Protein AF-A0A348P2L7-F1 (afdb_monomer_lite)

Radius of gyration: 27.21 Å; chains: 1; bounding box: 57×59×87 Å

Structure (mmCIF, N/CA/C/O backbone):
data_AF-A0A348P2L7-F1
#
_entry.id   AF-A0A348P2L7-F1
#
loop_
_atom_site.group_PDB
_atom_site.id
_atom_site.type_symbol
_atom_site.label_atom_id
_atom_site.label_alt_id
_atom_site.label_comp_id
_atom_site.label_asym_id
_atom_site.label_entity_id
_atom_site.label_seq_id
_atom_site.pdbx_PDB_ins_code
_atom_site.Cartn_x
_atom_site.Cartn_y
_atom_site.Cartn_z
_atom_site.occupancy
_atom_site.B_iso_or_equiv
_atom_site.auth_seq_id
_atom_site.auth_comp_id
_atom_site.auth_asym_id
_atom_site.auth_atom_id
_atom_site.pdbx_PDB_model_num
ATOM 1 N N . MET A 1 1 ? 14.342 -9.309 -12.650 1.00 57.25 1 MET A N 1
ATOM 2 C CA . MET A 1 1 ? 13.083 -8.621 -13.012 1.00 57.25 1 MET A CA 1
ATOM 3 C C . MET A 1 1 ? 12.159 -9.563 -13.785 1.00 57.25 1 MET A C 1
ATOM 5 O O . MET A 1 1 ? 12.681 -10.332 -14.597 1.00 57.25 1 MET A O 1
ATOM 9 N N . PRO A 1 2 ? 10.836 -9.527 -13.534 1.00 58.44 2 PRO A N 1
ATOM 10 C CA . PRO A 1 2 ? 9.843 -10.323 -14.260 1.00 58.44 2 PRO A CA 1
ATOM 11 C C . PRO A 1 2 ? 9.755 -9.918 -15.745 1.00 58.44 2 PRO A C 1
ATOM 13 O O . PRO A 1 2 ? 9.598 -8.738 -16.055 1.00 58.44 2 PRO A O 1
ATOM 16 N N . ARG A 1 3 ? 9.852 -10.885 -16.674 1.00 60.34 3 ARG A N 1
ATOM 17 C CA . ARG A 1 3 ? 9.725 -10.648 -18.133 1.00 60.34 3 ARG A CA 1
ATOM 18 C C . ARG A 1 3 ? 8.278 -10.771 -18.605 1.00 60.34 3 ARG A C 1
ATOM 20 O O . ARG A 1 3 ? 7.794 -9.908 -19.340 1.00 60.34 3 ARG A O 1
ATOM 27 N N . ASN A 1 4 ? 7.579 -11.803 -18.139 1.00 73.06 4 ASN A N 1
ATOM 28 C CA . ASN A 1 4 ? 6.241 -12.146 -18.622 1.00 73.06 4 ASN A CA 1
ATOM 29 C C . ASN A 1 4 ? 5.147 -11.485 -17.780 1.00 73.06 4 ASN A C 1
ATOM 31 O O . ASN A 1 4 ? 5.351 -11.213 -16.597 1.00 73.06 4 ASN A O 1
ATOM 35 N N . GLN A 1 5 ? 3.972 -11.270 -18.377 1.00 69.56 5 GLN A N 1
ATOM 36 C CA . GLN A 1 5 ? 2.788 -10.766 -17.663 1.00 69.56 5 GLN A CA 1
ATOM 37 C C . GLN A 1 5 ? 2.480 -11.621 -16.424 1.00 69.56 5 GLN A C 1
ATOM 39 O O . GLN A 1 5 ? 2.280 -11.084 -15.340 1.00 69.56 5 GLN A O 1
ATOM 44 N N . PHE A 1 6 ? 2.602 -12.948 -16.545 1.00 73.62 6 PHE A N 1
ATOM 45 C CA . PHE A 1 6 ? 2.465 -13.874 -15.419 1.00 73.62 6 PHE A CA 1
ATOM 46 C C . PHE A 1 6 ? 3.484 -13.615 -14.296 1.00 73.62 6 PHE A C 1
ATOM 48 O O . PHE A 1 6 ? 3.110 -13.483 -13.136 1.00 73.62 6 PHE A O 1
ATOM 55 N N . GLN A 1 7 ? 4.772 -13.468 -14.626 1.00 73.81 7 GLN A N 1
ATOM 56 C CA . GLN A 1 7 ? 5.809 -13.186 -13.627 1.00 73.81 7 GLN A CA 1
ATOM 57 C C . GLN A 1 7 ? 5.590 -11.826 -12.940 1.00 73.81 7 GLN A C 1
ATOM 59 O O . GLN A 1 7 ? 5.866 -11.697 -11.749 1.00 73.81 7 GLN A O 1
ATOM 64 N N . ARG A 1 8 ? 5.077 -10.818 -13.664 1.00 71.44 8 ARG A N 1
ATOM 65 C CA . ARG A 1 8 ? 4.719 -9.508 -13.088 1.00 71.44 8 ARG A CA 1
ATOM 66 C C . ARG A 1 8 ? 3.539 -9.630 -12.133 1.00 71.44 8 ARG A C 1
ATOM 68 O O . ARG A 1 8 ? 3.613 -9.090 -11.036 1.00 71.44 8 ARG A O 1
ATOM 75 N N . MET A 1 9 ? 2.504 -10.380 -12.514 1.00 75.50 9 MET A N 1
ATOM 76 C CA . MET A 1 9 ? 1.363 -10.655 -11.640 1.00 75.50 9 MET A CA 1
ATOM 77 C C . MET A 1 9 ? 1.781 -11.393 -10.371 1.00 75.50 9 MET A C 1
ATOM 79 O O . MET A 1 9 ? 1.368 -10.991 -9.292 1.00 75.50 9 MET A O 1
ATOM 83 N N . VAL A 1 10 ? 2.632 -12.420 -10.470 1.00 81.12 10 VAL A N 1
ATOM 84 C CA . VAL A 1 10 ? 3.137 -13.155 -9.297 1.00 81.12 10 VAL A CA 1
ATOM 85 C C . VAL A 1 10 ? 3.961 -12.243 -8.386 1.00 81.12 10 VAL A C 1
ATOM 87 O O . VAL A 1 10 ? 3.797 -12.277 -7.171 1.00 81.12 10 VAL A O 1
ATOM 90 N N . PHE A 1 11 ? 4.822 -11.397 -8.955 1.00 79.69 11 PHE A N 1
ATOM 91 C CA . PHE A 1 11 ? 5.618 -10.442 -8.181 1.00 79.69 11 PHE A CA 1
ATOM 92 C C . PHE A 1 11 ? 4.735 -9.411 -7.458 1.00 79.69 11 PHE A C 1
ATOM 94 O O . PHE A 1 11 ? 4.927 -9.159 -6.267 1.00 79.69 11 PHE A O 1
ATOM 101 N N . ALA A 1 12 ? 3.743 -8.851 -8.156 1.00 78.31 12 ALA A N 1
ATOM 102 C CA . ALA A 1 12 ? 2.772 -7.930 -7.572 1.00 78.31 12 ALA A CA 1
ATOM 103 C C . ALA A 1 12 ? 1.937 -8.617 -6.481 1.00 78.31 12 ALA A C 1
ATOM 105 O O . ALA A 1 12 ? 1.812 -8.089 -5.383 1.00 78.31 12 ALA A O 1
ATOM 106 N N . PHE A 1 13 ? 1.451 -9.832 -6.738 1.00 84.12 13 PHE A N 1
ATOM 107 C CA . PHE A 1 13 ? 0.696 -10.628 -5.775 1.00 84.12 13 PHE A CA 1
ATOM 108 C C . PHE A 1 13 ? 1.493 -10.888 -4.491 1.00 84.12 13 PHE A C 1
ATOM 110 O O . PHE A 1 13 ? 1.005 -10.588 -3.407 1.00 84.12 13 PHE A O 1
ATOM 117 N N . LEU A 1 14 ? 2.737 -11.372 -4.599 1.00 85.75 14 LEU A N 1
ATOM 118 C CA . LEU A 1 14 ? 3.609 -11.591 -3.437 1.00 85.75 14 LEU A CA 1
ATOM 119 C C . LEU A 1 14 ? 3.833 -10.304 -2.640 1.00 85.75 14 LEU A C 1
ATOM 121 O O . LEU A 1 14 ? 3.789 -10.327 -1.413 1.00 85.75 14 LEU A O 1
ATOM 125 N N . THR A 1 15 ? 4.047 -9.187 -3.338 1.00 84.69 15 THR A N 1
ATOM 126 C CA . THR A 1 15 ? 4.226 -7.880 -2.699 1.00 84.69 15 THR A CA 1
ATOM 127 C C . THR A 1 15 ? 2.978 -7.487 -1.916 1.00 84.69 15 THR A C 1
ATOM 129 O O . THR A 1 15 ? 3.095 -7.185 -0.735 1.00 84.69 15 THR A O 1
ATOM 132 N N . VAL A 1 16 ? 1.793 -7.556 -2.532 1.00 85.31 16 VAL A N 1
ATOM 133 C CA . VAL A 1 16 ? 0.524 -7.166 -1.895 1.00 85.31 16 VAL A CA 1
ATOM 134 C C . VAL A 1 16 ? 0.182 -8.076 -0.716 1.00 85.31 16 VAL A C 1
ATOM 136 O O . VAL A 1 16 ? -0.246 -7.592 0.327 1.00 85.31 16 VAL A O 1
ATOM 139 N N . VAL A 1 17 ? 0.409 -9.389 -0.829 1.00 88.19 17 VAL A N 1
ATOM 140 C CA . VAL A 1 17 ? 0.195 -10.314 0.295 1.00 88.19 17 VAL A CA 1
ATOM 141 C C . VAL A 1 17 ? 1.065 -9.914 1.486 1.00 88.19 17 VAL A C 1
ATOM 143 O O . VAL A 1 17 ? 0.553 -9.788 2.596 1.00 88.19 17 VAL A O 1
ATOM 146 N N . ILE A 1 18 ? 2.361 -9.678 1.273 1.00 89.31 18 ILE A N 1
ATOM 147 C CA . ILE A 1 18 ? 3.286 -9.325 2.356 1.00 89.31 18 ILE A CA 1
ATOM 148 C C . ILE A 1 18 ? 2.941 -7.955 2.951 1.00 89.31 18 ILE A C 1
ATOM 150 O O . ILE A 1 18 ? 2.891 -7.824 4.174 1.00 89.31 18 ILE A O 1
ATOM 154 N N . THR A 1 19 ? 2.677 -6.945 2.115 1.00 88.56 19 THR A N 1
ATOM 155 C CA . THR A 1 19 ? 2.381 -5.583 2.585 1.00 88.56 19 THR A CA 1
ATOM 156 C C . THR A 1 19 ? 1.087 -5.528 3.384 1.00 88.56 19 THR A C 1
ATOM 158 O O . THR A 1 19 ? 1.084 -4.940 4.460 1.00 88.56 19 THR A O 1
ATOM 161 N N . VAL A 1 20 ? 0.012 -6.174 2.919 1.00 89.19 20 VAL A N 1
ATOM 162 C CA . VAL A 1 20 ? -1.288 -6.167 3.611 1.00 89.19 20 VAL A CA 1
ATOM 163 C C . VAL A 1 20 ? -1.183 -6.853 4.970 1.00 89.19 20 VAL A C 1
ATOM 165 O O . VAL A 1 20 ? -1.635 -6.299 5.966 1.00 89.19 20 VAL A O 1
ATOM 168 N N . HIS A 1 21 ? -0.521 -8.011 5.060 1.00 89.12 21 HIS A N 1
ATOM 169 C CA . HIS A 1 21 ? -0.349 -8.690 6.350 1.00 89.12 21 HIS A CA 1
ATOM 170 C C . HIS A 1 21 ? 0.506 -7.871 7.323 1.00 89.12 21 HIS A C 1
ATOM 172 O 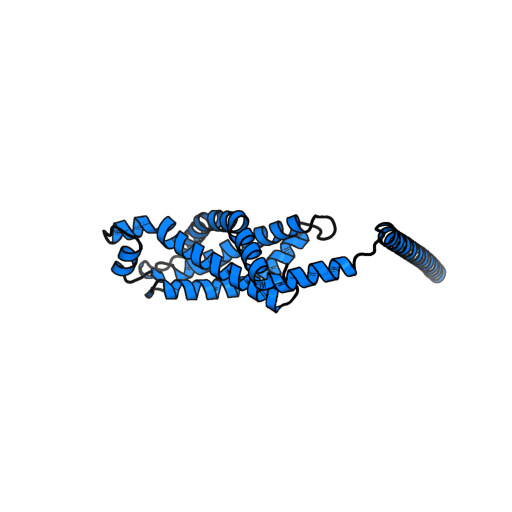O . HIS A 1 21 ? 0.148 -7.739 8.494 1.00 89.12 21 HIS A O 1
ATOM 178 N N . ALA A 1 22 ? 1.611 -7.288 6.845 1.00 89.88 22 ALA A N 1
ATOM 179 C CA . ALA A 1 22 ? 2.457 -6.420 7.661 1.00 89.88 22 ALA A CA 1
ATOM 180 C C . ALA A 1 22 ? 1.690 -5.188 8.161 1.00 89.88 22 ALA A C 1
ATOM 182 O O . ALA A 1 22 ? 1.863 -4.765 9.302 1.00 89.88 22 ALA A O 1
ATOM 183 N N . TYR A 1 23 ? 0.821 -4.635 7.319 1.00 88.19 23 TYR A N 1
ATOM 184 C CA . TYR A 1 23 ? 0.038 -3.453 7.627 1.00 88.19 23 TYR A CA 1
ATOM 185 C C . TYR A 1 23 ? -1.100 -3.720 8.610 1.00 88.19 23 TYR A C 1
ATOM 187 O O . TYR A 1 23 ? -1.251 -2.978 9.577 1.00 88.19 23 TYR A O 1
ATOM 195 N N . VAL A 1 24 ? -1.851 -4.808 8.428 1.00 88.06 24 VAL A N 1
ATOM 196 C CA . VAL A 1 24 ? -2.876 -5.235 9.390 1.00 88.06 24 VAL A CA 1
ATOM 197 C C . VAL A 1 24 ? -2.234 -5.497 10.750 1.00 88.06 24 VAL A C 1
ATOM 199 O O . VAL A 1 24 ? -2.738 -5.028 11.770 1.00 88.06 24 VAL A O 1
ATOM 202 N N . PHE A 1 25 ? -1.079 -6.170 10.776 1.00 89.88 25 PHE A N 1
ATOM 203 C CA . PHE A 1 25 ? -0.324 -6.374 12.010 1.00 89.88 25 PHE A CA 1
ATOM 204 C C . PHE A 1 25 ? 0.092 -5.044 12.648 1.00 89.88 25 PHE A C 1
ATOM 206 O O . PHE A 1 25 ? -0.169 -4.823 13.827 1.00 89.88 25 PHE A O 1
ATOM 213 N N . TYR A 1 26 ? 0.688 -4.136 11.872 1.00 90.62 26 TYR A N 1
ATOM 214 C CA . TYR A 1 26 ? 1.082 -2.809 12.342 1.00 90.62 26 TYR A CA 1
ATOM 215 C C . TYR A 1 26 ? -0.106 -2.023 12.918 1.00 90.62 26 TYR A C 1
ATOM 217 O O . TYR A 1 26 ? -0.034 -1.514 14.034 1.00 90.62 26 TYR A O 1
ATOM 225 N N . SER A 1 27 ? -1.229 -1.981 12.204 1.00 88.31 27 SER A N 1
ATOM 226 C CA . SER A 1 27 ? -2.428 -1.267 12.637 1.00 88.31 27 SER A CA 1
ATOM 227 C C . SER A 1 27 ? -3.003 -1.845 13.934 1.00 88.31 27 SER A C 1
ATOM 229 O O . SER A 1 27 ? -3.285 -1.101 14.875 1.00 88.31 27 SER A O 1
ATOM 231 N N . LEU A 1 28 ? -3.145 -3.171 14.025 1.00 87.31 28 LEU A N 1
ATOM 232 C CA . LEU A 1 28 ? -3.776 -3.820 15.175 1.00 87.31 28 LEU A CA 1
ATOM 233 C C . LEU A 1 28 ? -2.868 -3.869 16.403 1.00 87.31 28 LEU A C 1
ATOM 235 O O . LEU A 1 28 ? -3.330 -3.581 17.500 1.00 87.31 28 LEU A O 1
ATOM 239 N N . TYR A 1 29 ? -1.591 -4.214 16.236 1.00 87.50 29 TYR A N 1
ATOM 240 C CA . TYR A 1 29 ? -0.672 -4.402 17.361 1.00 87.50 29 TYR A CA 1
ATOM 241 C C . TYR A 1 29 ? 0.065 -3.126 17.755 1.00 87.50 29 TYR A C 1
ATOM 243 O O . TYR A 1 29 ? 0.235 -2.873 18.943 1.00 87.50 29 TYR A O 1
ATOM 251 N N . VAL A 1 30 ? 0.519 -2.328 16.785 1.00 87.75 30 VAL A N 1
ATOM 252 C CA . VAL A 1 30 ? 1.394 -1.178 17.066 1.00 87.75 30 VAL A CA 1
ATOM 253 C C . VAL A 1 30 ? 0.584 0.096 17.266 1.00 87.75 30 VAL A C 1
ATOM 255 O O . VAL A 1 30 ? 0.837 0.834 18.211 1.00 87.75 30 VAL A O 1
ATOM 258 N N . VAL A 1 31 ? -0.394 0.360 16.396 1.00 87.88 31 VAL A N 1
ATOM 259 C CA . VAL A 1 31 ? -1.172 1.608 16.456 1.00 87.88 31 VAL A CA 1
ATOM 260 C C . VAL A 1 31 ? -2.319 1.507 17.457 1.00 87.88 31 VAL A C 1
ATOM 262 O O . VAL A 1 31 ? -2.473 2.387 18.298 1.00 87.88 31 VAL A O 1
ATOM 265 N N . ASN A 1 32 ? -3.119 0.442 17.379 1.00 86.38 32 ASN A N 1
ATOM 266 C CA . ASN A 1 32 ? -4.333 0.300 18.188 1.00 86.38 32 ASN A CA 1
ATOM 267 C C . ASN A 1 32 ? -4.180 -0.668 19.371 1.00 86.38 32 ASN A C 1
ATOM 269 O O . ASN A 1 32 ? -5.081 -0.743 20.200 1.00 86.38 32 ASN A O 1
ATOM 273 N N . GLY A 1 33 ? -3.060 -1.389 19.478 1.00 85.38 33 GLY A N 1
ATOM 274 C CA . GLY A 1 33 ? -2.907 -2.498 20.426 1.00 85.38 33 GLY A CA 1
ATOM 275 C C . GLY A 1 33 ? -3.117 -2.093 21.883 1.00 85.38 33 GLY A C 1
ATOM 276 O O . GLY A 1 33 ? -3.908 -2.722 22.582 1.00 85.38 33 GLY A O 1
ATOM 277 N N . ASN A 1 34 ? -2.482 -0.998 22.315 1.00 86.25 34 ASN A N 1
ATOM 278 C CA . ASN A 1 34 ? -2.631 -0.486 23.682 1.00 86.25 34 ASN A CA 1
ATOM 279 C C . ASN A 1 34 ? -4.072 -0.053 23.969 1.00 86.25 34 ASN A C 1
ATOM 281 O O . ASN A 1 34 ? -4.638 -0.438 24.984 1.00 86.25 34 ASN A O 1
ATOM 285 N N . THR A 1 35 ? -4.696 0.682 23.045 1.00 86.56 35 THR A N 1
ATOM 286 C CA . THR A 1 35 ? -6.085 1.134 23.198 1.00 86.56 35 THR A CA 1
ATOM 287 C C . THR A 1 35 ? -7.059 -0.041 23.267 1.00 86.56 35 THR A C 1
ATOM 289 O O . THR A 1 35 ? -7.975 -0.023 24.082 1.00 86.56 35 THR A O 1
ATOM 292 N N . LEU A 1 36 ? -6.859 -1.076 22.447 1.00 85.00 36 LEU A N 1
ATOM 293 C CA . LEU A 1 36 ? -7.677 -2.290 22.473 1.00 85.00 36 LEU A CA 1
ATOM 294 C C . LEU A 1 36 ? -7.563 -2.997 23.826 1.00 85.00 36 LEU A C 1
ATOM 296 O O . LEU A 1 36 ? -8.579 -3.307 24.438 1.00 85.00 36 LEU A O 1
ATOM 300 N N . MET A 1 37 ? -6.335 -3.192 24.310 1.00 86.25 37 MET A N 1
ATOM 301 C CA . MET A 1 37 ? -6.069 -3.834 25.598 1.00 86.25 37 MET A CA 1
ATOM 302 C C . MET A 1 37 ? -6.637 -3.043 26.784 1.00 86.25 37 MET A C 1
ATOM 304 O O . MET A 1 37 ? -7.210 -3.641 27.690 1.00 86.25 37 MET A O 1
ATOM 308 N N . GLU A 1 38 ? -6.537 -1.711 26.768 1.00 88.69 38 GLU A N 1
ATOM 309 C CA . GLU A 1 38 ? -7.088 -0.838 27.813 1.00 88.69 38 GLU A CA 1
ATOM 310 C C . GLU A 1 38 ? -8.621 -0.853 27.848 1.00 88.69 38 GLU A C 1
ATOM 312 O O . GLU A 1 38 ? -9.211 -0.910 28.925 1.00 88.69 38 GLU A O 1
ATOM 317 N N . VAL A 1 39 ? -9.278 -0.830 26.684 1.00 85.94 39 VAL A N 1
ATOM 318 C CA . VAL A 1 39 ? -10.747 -0.809 26.594 1.00 85.94 39 VAL A CA 1
ATOM 319 C C . VAL A 1 39 ? -11.360 -2.152 26.987 1.00 85.94 39 VAL A C 1
ATOM 321 O O . VAL A 1 39 ? -12.430 -2.174 27.594 1.00 85.94 39 VAL A O 1
ATOM 324 N N . THR A 1 40 ? -10.708 -3.271 26.663 1.00 85.56 40 THR A N 1
ATOM 325 C CA . THR A 1 40 ? -11.222 -4.610 26.995 1.00 85.56 40 THR A CA 1
ATOM 326 C C . THR A 1 40 ? -10.680 -5.167 28.311 1.00 85.56 40 THR A C 1
ATOM 328 O O . THR A 1 40 ? -11.196 -6.173 28.787 1.00 85.56 40 THR A O 1
ATOM 331 N N . GLY A 1 41 ? -9.649 -4.549 28.897 1.00 84.62 41 GLY A N 1
ATOM 332 C CA . GLY A 1 41 ? -8.981 -5.026 30.113 1.00 84.62 41 GLY A CA 1
ATOM 333 C C . GLY A 1 41 ? -8.123 -6.281 29.910 1.00 84.62 41 GLY A C 1
ATOM 334 O O . GLY A 1 41 ? -7.861 -7.005 30.868 1.00 84.62 41 GLY A O 1
ATOM 335 N N . GLU A 1 42 ? -7.700 -6.562 28.676 1.00 86.81 42 GLU A N 1
ATOM 336 C CA . GLU A 1 42 ? -7.006 -7.803 28.315 1.00 86.81 42 GLU A CA 1
ATOM 337 C C . GLU A 1 42 ? -5.487 -7.634 28.239 1.00 86.81 42 GLU A C 1
ATOM 339 O O . GLU A 1 42 ? -4.967 -6.585 27.869 1.00 86.81 42 GLU A O 1
ATOM 344 N N . SER A 1 43 ? -4.756 -8.714 28.521 1.00 83.31 43 SER A N 1
ATOM 345 C CA . SER A 1 43 ? -3.281 -8.723 28.511 1.00 83.31 43 SER A CA 1
ATOM 346 C C . SER A 1 43 ? -2.663 -8.920 27.121 1.00 83.31 43 SER A C 1
ATOM 348 O O . SER A 1 43 ? -1.445 -8.830 26.962 1.00 83.31 43 SER A O 1
ATOM 350 N N . SER A 1 44 ? -3.481 -9.186 26.098 1.00 86.19 44 SER A N 1
ATOM 351 C CA . SER A 1 44 ? -2.998 -9.365 24.730 1.00 86.19 44 SER A CA 1
ATOM 352 C C . SER A 1 44 ? -3.983 -8.848 23.687 1.00 86.19 44 SER A C 1
ATOM 354 O O . SER A 1 44 ? -5.195 -9.008 23.815 1.00 86.19 44 SER A O 1
ATOM 356 N N . VAL A 1 45 ? -3.435 -8.295 22.603 1.00 85.12 45 VAL A N 1
ATOM 357 C CA . VAL A 1 45 ? -4.198 -7.713 21.486 1.00 85.12 45 VAL A CA 1
ATOM 358 C C . VAL A 1 45 ? -5.159 -8.724 20.857 1.00 85.12 45 VAL A C 1
ATOM 360 O O . VAL A 1 45 ? -6.280 -8.377 20.507 1.00 85.12 45 VAL A O 1
ATOM 363 N N . LEU A 1 46 ? -4.755 -9.991 20.739 1.00 85.62 46 LEU A N 1
ATOM 364 C CA . LEU A 1 46 ? -5.593 -11.013 20.111 1.00 85.62 46 LEU A CA 1
ATOM 365 C C . LEU A 1 46 ? -6.828 -11.347 20.964 1.00 85.62 46 LEU A C 1
ATOM 367 O O . LEU A 1 46 ? -7.925 -11.482 20.425 1.00 85.62 46 LEU A O 1
ATOM 371 N N . HIS A 1 47 ? -6.658 -11.423 22.288 1.00 83.56 47 HIS A N 1
ATOM 372 C CA . HIS A 1 47 ? -7.774 -11.615 23.216 1.00 83.56 47 HIS A CA 1
ATOM 373 C C . HIS A 1 47 ? -8.639 -10.358 23.299 1.00 83.56 47 HIS A C 1
ATOM 375 O O . HIS A 1 47 ? -9.857 -10.485 23.288 1.00 83.56 47 HIS A O 1
ATOM 381 N N . ALA A 1 48 ? -8.037 -9.164 23.262 1.00 85.88 48 ALA A N 1
ATOM 382 C CA . ALA A 1 48 ? -8.765 -7.900 23.201 1.00 85.88 48 ALA A CA 1
ATOM 383 C C . ALA A 1 48 ? -9.674 -7.821 21.963 1.00 85.88 48 ALA A C 1
ATOM 385 O O . ALA A 1 48 ? -10.866 -7.558 22.084 1.00 85.88 48 ALA A O 1
ATOM 386 N N . ILE A 1 49 ? -9.157 -8.142 20.772 1.00 85.62 49 ILE A N 1
ATOM 387 C CA . ILE A 1 49 ? -9.960 -8.152 19.538 1.00 85.62 49 ILE A CA 1
ATOM 388 C C . ILE A 1 49 ? -11.085 -9.189 19.625 1.00 85.62 49 ILE A C 1
ATOM 390 O O . ILE A 1 49 ? -12.211 -8.913 19.214 1.00 85.62 49 ILE A O 1
ATOM 394 N N . ASN A 1 50 ? -10.803 -10.374 20.174 1.00 85.19 50 ASN A N 1
ATOM 395 C CA . ASN A 1 50 ? -11.820 -11.409 20.346 1.00 85.19 50 ASN A CA 1
ATOM 396 C C . ASN A 1 50 ? -12.908 -10.986 21.351 1.00 85.19 50 ASN A C 1
ATOM 398 O O . ASN A 1 50 ? -14.090 -11.190 21.090 1.00 85.19 50 ASN A O 1
ATOM 402 N N . ALA A 1 51 ? -12.524 -10.343 22.456 1.00 83.31 51 ALA A N 1
ATOM 403 C CA . ALA A 1 51 ? -13.433 -9.818 23.473 1.00 83.31 51 ALA A CA 1
ATOM 404 C C . ALA A 1 51 ? -14.288 -8.652 22.950 1.00 83.31 51 ALA A C 1
ATOM 406 O O . ALA A 1 51 ? -15.462 -8.543 23.296 1.00 83.31 51 ALA A O 1
ATOM 407 N N . GLN A 1 52 ? -13.733 -7.813 22.070 1.00 83.06 52 GLN A N 1
ATOM 408 C CA . GLN A 1 52 ? -14.457 -6.721 21.413 1.00 83.06 52 GLN A CA 1
ATOM 409 C C . GLN A 1 52 ? -15.410 -7.211 20.301 1.00 83.06 52 GLN A C 1
ATOM 411 O O . GLN A 1 52 ? -16.247 -6.446 19.821 1.00 83.06 52 GLN A O 1
ATOM 416 N N . GLY A 1 53 ? -15.303 -8.478 19.883 1.00 81.69 53 GLY A N 1
ATOM 417 C CA . GLY A 1 53 ? -16.111 -9.069 18.811 1.00 81.69 53 GLY A CA 1
ATOM 418 C C . GLY A 1 53 ? -15.552 -8.860 17.399 1.00 81.69 53 GLY A C 1
ATOM 419 O O . GLY A 1 53 ? -16.260 -9.103 16.424 1.00 81.69 53 GLY A O 1
ATOM 420 N N . GLY A 1 54 ? -14.295 -8.427 17.272 1.00 85.25 54 GLY A N 1
ATOM 421 C CA . GLY A 1 54 ? -13.616 -8.190 16.000 1.00 85.25 54 GLY A CA 1
ATOM 422 C C . GLY A 1 54 ? -13.140 -6.751 15.822 1.00 85.25 54 GLY A C 1
ATOM 423 O O . GLY A 1 54 ? -13.066 -5.963 16.760 1.00 85.25 54 GLY A O 1
ATOM 424 N N . VAL A 1 55 ? -12.792 -6.414 14.587 1.00 85.81 55 VAL A N 1
ATOM 425 C CA . VAL A 1 55 ? -12.342 -5.085 14.178 1.00 85.81 55 VAL A CA 1
ATOM 426 C C . VAL A 1 55 ? -13.515 -4.360 13.533 1.00 85.81 55 VAL A C 1
ATOM 428 O O . VAL A 1 55 ? -14.191 -4.907 12.660 1.00 85.81 55 VAL A O 1
ATOM 431 N N . TYR A 1 56 ? -13.750 -3.122 13.956 1.00 85.25 56 TYR A N 1
ATOM 432 C CA . TYR A 1 56 ? -14.826 -2.302 13.415 1.00 85.25 56 TYR A CA 1
ATOM 433 C C . TYR A 1 56 ? -14.552 -1.944 11.952 1.00 85.25 56 TYR A C 1
ATOM 435 O O . TYR A 1 56 ? -13.571 -1.274 11.653 1.00 85.25 56 TYR A O 1
ATOM 443 N N . MET A 1 57 ? -15.411 -2.386 11.040 1.00 85.00 57 MET A N 1
ATOM 444 C CA . MET A 1 57 ? -15.283 -2.183 9.603 1.00 85.00 57 MET A CA 1
ATOM 445 C C . MET A 1 57 ? -16.678 -2.159 8.961 1.00 85.00 57 MET A C 1
ATOM 447 O O . MET A 1 57 ? -17.505 -3.020 9.251 1.00 85.00 57 MET A O 1
ATOM 451 N N . PHE A 1 58 ? -16.966 -1.187 8.087 1.00 83.38 58 PHE A N 1
ATOM 452 C CA . PHE A 1 58 ? -18.291 -1.039 7.450 1.00 83.38 58 PHE A CA 1
ATOM 453 C C . PHE A 1 58 ? -19.459 -0.997 8.451 1.00 83.38 58 PHE A C 1
ATOM 455 O O . PHE A 1 58 ? -20.493 -1.625 8.245 1.00 83.38 58 PHE A O 1
ATOM 462 N N . ALA A 1 59 ? -19.293 -0.274 9.558 1.00 81.56 59 ALA A N 1
ATOM 463 C CA . ALA A 1 59 ? -20.275 -0.195 10.642 1.00 81.56 59 ALA A CA 1
ATOM 464 C C . ALA A 1 59 ? -20.596 -1.515 11.378 1.00 81.56 59 ALA A C 1
ATOM 466 O O . ALA A 1 59 ? -21.476 -1.527 12.238 1.00 81.56 59 ALA A O 1
ATOM 467 N N . HIS A 1 60 ? -19.848 -2.590 11.120 1.00 83.38 60 HIS A N 1
ATOM 468 C CA . HIS A 1 60 ? -19.983 -3.886 11.783 1.00 83.38 60 HIS A CA 1
ATOM 469 C C . HIS A 1 60 ? -18.649 -4.345 12.385 1.00 83.38 60 HIS A C 1
ATOM 471 O O . HIS A 1 60 ? -17.583 -3.896 11.976 1.00 83.38 60 HIS A O 1
ATOM 477 N N . MET A 1 61 ? -18.692 -5.251 13.362 1.00 86.06 61 MET A N 1
ATOM 478 C CA . MET A 1 61 ? -17.481 -5.901 13.870 1.00 86.06 61 MET A CA 1
ATOM 479 C C . MET A 1 61 ? -17.185 -7.129 13.013 1.00 86.06 61 MET A C 1
ATOM 481 O O . MET A 1 61 ? -18.028 -8.019 12.892 1.00 86.06 61 MET A O 1
ATOM 485 N N . LEU A 1 62 ? -16.010 -7.157 12.384 1.00 87.12 62 LEU A N 1
ATOM 486 C CA . LEU A 1 62 ? -15.584 -8.240 11.503 1.00 87.12 62 LEU A CA 1
ATOM 487 C C . LEU A 1 62 ? -14.359 -8.970 12.069 1.00 87.12 62 LEU A C 1
ATOM 489 O O . LEU A 1 62 ? -13.495 -8.350 12.693 1.00 87.12 62 LEU A O 1
ATOM 493 N N . PRO A 1 63 ? -14.228 -10.286 11.831 1.00 88.88 63 PRO A N 1
ATOM 494 C CA . PRO A 1 63 ? -13.036 -11.024 12.227 1.00 88.88 63 PRO A CA 1
ATOM 495 C C . PRO A 1 63 ? -11.808 -10.551 11.438 1.00 88.88 63 PRO A C 1
ATOM 497 O O . PRO A 1 63 ? -11.915 -10.087 10.300 1.00 88.88 63 PRO A O 1
ATOM 500 N N . ILE A 1 64 ? -10.617 -10.745 12.013 1.00 87.25 64 ILE A N 1
ATOM 501 C CA . ILE A 1 64 ? -9.336 -10.303 11.428 1.00 87.25 64 ILE A CA 1
ATOM 502 C C . ILE A 1 64 ? -9.146 -10.850 10.004 1.00 87.25 64 ILE A C 1
ATOM 504 O O . ILE A 1 64 ? -8.694 -10.125 9.122 1.00 87.25 64 ILE A O 1
ATOM 508 N N . TRP A 1 65 ? -9.543 -12.102 9.737 1.00 87.31 65 TRP A N 1
ATOM 509 C CA . TRP A 1 65 ? -9.419 -12.678 8.392 1.00 87.31 65 TRP A CA 1
ATOM 510 C C . TRP A 1 65 ? -10.239 -11.911 7.346 1.00 87.31 65 TRP A C 1
ATOM 512 O O . TRP A 1 65 ? -9.816 -11.798 6.199 1.00 87.31 65 TRP A O 1
ATOM 522 N N . ALA A 1 66 ? -11.409 -11.382 7.722 1.00 88.44 66 ALA A N 1
ATOM 523 C CA . ALA A 1 66 ? -12.292 -10.680 6.797 1.00 88.44 66 ALA A CA 1
ATOM 524 C C . ALA A 1 66 ? -11.713 -9.303 6.473 1.00 88.44 66 ALA A C 1
ATOM 526 O O . ALA A 1 66 ? -11.679 -8.919 5.308 1.00 88.44 66 ALA A O 1
ATOM 527 N N . VAL A 1 67 ? -11.165 -8.621 7.483 1.00 87.75 67 VAL A N 1
ATOM 528 C CA . VAL A 1 67 ? -10.407 -7.374 7.312 1.00 87.75 67 VAL A CA 1
ATOM 529 C C . VAL A 1 67 ? -9.247 -7.567 6.341 1.00 87.75 67 VAL A C 1
ATOM 531 O O . VAL A 1 67 ? -9.133 -6.814 5.379 1.00 87.75 67 VAL A O 1
ATOM 534 N N . VAL A 1 68 ? -8.436 -8.614 6.532 1.00 89.50 68 VAL A N 1
ATOM 535 C CA . VAL A 1 68 ? -7.299 -8.918 5.645 1.00 89.50 68 VAL A CA 1
ATOM 536 C C . VAL A 1 68 ? -7.762 -9.131 4.202 1.00 89.50 68 VAL A C 1
ATOM 538 O O . VAL A 1 68 ? -7.155 -8.588 3.282 1.00 89.50 68 VAL A O 1
ATOM 541 N N . LEU A 1 69 ? -8.844 -9.886 3.982 1.00 90.12 69 LEU A N 1
ATOM 542 C CA . LEU A 1 69 ? -9.377 -10.133 2.637 1.00 90.12 69 LEU A CA 1
ATOM 543 C C . LEU A 1 69 ? -9.912 -8.859 1.973 1.00 90.12 69 LEU A C 1
ATOM 545 O O . LEU A 1 69 ? -9.672 -8.638 0.785 1.00 90.12 69 LEU A O 1
ATOM 549 N N . ILE A 1 70 ? -10.615 -8.018 2.732 1.00 89.31 70 ILE A N 1
ATOM 550 C CA . ILE A 1 70 ? -11.162 -6.750 2.245 1.00 89.31 70 ILE A CA 1
ATOM 551 C C . ILE A 1 70 ? -10.023 -5.787 1.891 1.00 89.31 70 ILE A C 1
ATOM 553 O O . ILE A 1 70 ? -9.993 -5.259 0.778 1.00 89.31 70 ILE A O 1
ATOM 557 N N . GLU A 1 71 ? -9.058 -5.589 2.792 1.00 88.94 71 GLU A N 1
ATOM 558 C CA . GLU A 1 71 ? -7.901 -4.726 2.537 1.00 88.94 71 GLU A CA 1
ATOM 559 C C . GLU A 1 71 ? -7.071 -5.231 1.359 1.00 88.94 71 GLU A C 1
ATOM 561 O O . GLU A 1 71 ? -6.656 -4.430 0.522 1.00 88.94 71 GLU A O 1
ATOM 566 N N . PHE A 1 72 ? -6.895 -6.549 1.231 1.00 89.94 72 PHE A N 1
ATOM 567 C CA . PHE A 1 72 ? -6.238 -7.154 0.078 1.00 89.94 72 PHE A CA 1
ATOM 568 C C . PHE A 1 72 ? -6.967 -6.833 -1.231 1.00 89.94 72 PHE A C 1
ATOM 570 O O . PHE A 1 72 ? -6.330 -6.407 -2.195 1.00 89.94 72 PHE A O 1
ATOM 577 N N . ALA A 1 73 ? -8.294 -6.986 -1.274 1.00 89.88 73 ALA A N 1
ATOM 578 C CA . ALA A 1 73 ? -9.081 -6.703 -2.471 1.00 89.88 73 ALA A CA 1
ATOM 579 C C . ALA A 1 73 ? -8.972 -5.228 -2.896 1.00 89.88 73 ALA A C 1
ATOM 581 O O . ALA A 1 73 ? -8.743 -4.939 -4.076 1.00 89.88 73 ALA A O 1
ATOM 582 N N . PHE A 1 74 ? -9.069 -4.293 -1.946 1.00 89.06 74 PHE A N 1
ATOM 583 C CA . PHE A 1 74 ? -8.919 -2.862 -2.226 1.00 89.06 74 PHE A CA 1
ATOM 584 C C . PHE A 1 74 ? -7.489 -2.490 -2.624 1.00 89.06 74 PHE A C 1
ATOM 586 O O . PHE A 1 74 ? -7.306 -1.774 -3.610 1.00 89.06 74 PHE A O 1
ATOM 593 N N . ALA A 1 75 ? -6.480 -2.992 -1.907 1.00 86.75 75 ALA A N 1
ATOM 594 C CA . ALA A 1 75 ? -5.075 -2.725 -2.202 1.00 86.75 75 ALA A CA 1
ATOM 595 C C . ALA A 1 75 ? -4.688 -3.247 -3.590 1.00 86.75 75 ALA A C 1
ATOM 597 O O . ALA A 1 75 ? -4.091 -2.516 -4.375 1.00 86.75 75 ALA A O 1
ATOM 598 N N . TYR A 1 76 ? -5.089 -4.474 -3.927 1.00 84.56 76 TYR A N 1
ATOM 599 C CA . TYR A 1 76 ? -4.820 -5.073 -5.231 1.00 84.56 76 TYR A CA 1
ATOM 600 C C . TYR A 1 76 ? -5.528 -4.325 -6.368 1.00 84.56 76 TYR A C 1
ATOM 602 O O . TYR A 1 76 ? -4.929 -4.043 -7.405 1.00 84.56 76 TYR A O 1
ATOM 610 N N . THR A 1 77 ? -6.788 -3.935 -6.159 1.00 85.31 77 THR A N 1
ATOM 611 C CA . THR A 1 77 ? -7.541 -3.147 -7.145 1.00 85.31 77 THR A CA 1
ATOM 612 C C . THR A 1 77 ? -6.892 -1.777 -7.370 1.00 85.31 77 THR A C 1
ATOM 614 O O . THR A 1 77 ? -6.695 -1.369 -8.514 1.00 85.31 77 THR A O 1
ATOM 617 N N . LEU A 1 78 ? -6.492 -1.079 -6.301 1.00 83.44 78 LEU A N 1
ATOM 618 C CA . LEU A 1 78 ? -5.785 0.201 -6.403 1.00 83.44 78 LEU A CA 1
ATOM 619 C C . LEU A 1 78 ? -4.396 0.068 -7.039 1.00 83.44 78 LEU A C 1
ATOM 621 O O . LEU A 1 78 ? -3.995 0.954 -7.793 1.00 83.44 78 LEU A O 1
ATOM 625 N N . GLU A 1 79 ? -3.667 -1.015 -6.771 1.00 80.62 79 GLU A N 1
ATOM 626 C CA . GLU A 1 79 ? -2.361 -1.294 -7.384 1.00 80.62 79 GLU A CA 1
ATOM 627 C C . GLU A 1 79 ? -2.484 -1.382 -8.909 1.00 80.62 79 GLU A C 1
ATOM 629 O O . GLU A 1 79 ? -1.697 -0.785 -9.644 1.00 80.62 79 GLU A O 1
ATOM 634 N N . ILE A 1 80 ? -3.511 -2.082 -9.396 1.00 75.31 80 ILE A N 1
ATOM 635 C CA . ILE A 1 80 ? -3.743 -2.248 -10.833 1.00 75.31 80 ILE A CA 1
ATOM 636 C C . ILE A 1 80 ? -4.224 -0.937 -11.467 1.00 75.31 80 ILE A C 1
ATOM 638 O O . ILE A 1 80 ? -3.724 -0.547 -12.523 1.00 75.31 80 ILE A O 1
ATOM 642 N N . LEU A 1 81 ? -5.186 -0.251 -10.839 1.00 77.25 81 LEU A N 1
ATOM 643 C CA . LEU A 1 81 ? -5.830 0.932 -11.422 1.00 77.25 81 LEU A CA 1
ATOM 644 C C . LEU A 1 81 ? -4.984 2.205 -11.320 1.00 77.25 81 LEU A C 1
ATOM 646 O O . LEU A 1 81 ? -5.000 3.029 -12.233 1.00 77.25 81 LEU A O 1
ATOM 650 N N . VAL A 1 82 ? -4.280 2.393 -10.205 1.00 73.56 82 VAL A N 1
ATOM 651 C CA . VAL A 1 82 ? -3.579 3.641 -9.873 1.00 73.56 82 VAL A CA 1
ATOM 652 C C . VAL A 1 82 ? -2.082 3.401 -9.751 1.00 73.56 82 VAL A C 1
ATOM 654 O O . VAL A 1 82 ? -1.309 4.121 -10.383 1.00 73.56 82 VAL A O 1
ATOM 657 N N . GLY A 1 83 ? -1.672 2.379 -8.993 1.00 67.00 83 GLY A N 1
ATOM 658 C CA . GLY A 1 83 ? -0.263 2.070 -8.732 1.00 67.00 83 GLY A CA 1
ATOM 659 C C . GLY A 1 83 ? 0.538 1.907 -10.020 1.00 67.00 83 GLY A C 1
ATOM 660 O O . GLY A 1 83 ? 1.461 2.676 -10.280 1.00 67.00 83 GLY A O 1
ATOM 661 N N . SER A 1 84 ? 0.124 0.984 -10.885 1.00 67.19 84 SER A N 1
ATOM 662 C CA . SER A 1 84 ? 0.823 0.637 -12.128 1.00 67.19 84 SER A CA 1
ATOM 663 C C . SER A 1 84 ? 0.913 1.781 -13.161 1.00 67.19 84 SER A C 1
ATOM 665 O O . SER A 1 84 ? 2.021 2.079 -13.617 1.00 67.19 84 SER A O 1
ATOM 667 N N . PRO A 1 85 ? -0.182 2.464 -13.557 1.00 70.75 85 PRO A N 1
ATOM 668 C CA . PRO A 1 85 ? -0.102 3.509 -14.581 1.0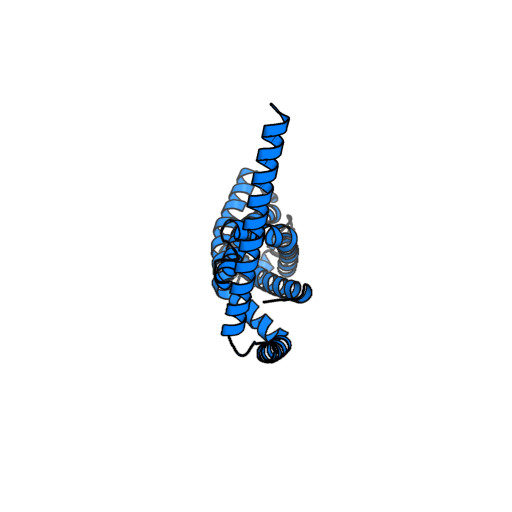0 70.75 85 PRO A CA 1
ATOM 669 C C . PRO A 1 85 ? 0.441 4.848 -14.060 1.00 70.75 85 PRO A C 1
ATOM 671 O O . PRO A 1 85 ? 1.130 5.560 -14.799 1.00 70.75 85 PRO A O 1
ATOM 674 N N . LEU A 1 86 ? 0.138 5.227 -12.812 1.00 70.31 86 LEU A N 1
ATOM 675 C CA . LEU A 1 86 ? 0.469 6.560 -12.304 1.00 70.31 86 LEU A CA 1
ATOM 676 C C . LEU A 1 86 ? 1.917 6.650 -11.811 1.00 70.31 86 LEU A C 1
ATOM 678 O O . LEU A 1 86 ? 2.587 7.645 -12.096 1.00 70.31 86 LEU A O 1
ATOM 682 N N . SER A 1 87 ? 2.428 5.604 -11.152 1.00 69.62 87 SER A N 1
ATOM 683 C CA . SER A 1 87 ? 3.825 5.561 -10.702 1.00 69.62 87 SER A CA 1
ATOM 684 C C . SER A 1 87 ? 4.803 5.611 -11.872 1.00 69.62 87 SER A C 1
ATOM 686 O O . SER A 1 87 ? 5.757 6.388 -11.844 1.00 69.62 87 SER A O 1
ATOM 688 N N . PHE A 1 88 ? 4.522 4.863 -12.944 1.00 66.25 88 PHE A N 1
ATOM 689 C CA . PHE A 1 88 ? 5.346 4.846 -14.146 1.00 66.25 88 PHE A CA 1
ATOM 690 C C . PHE A 1 88 ? 5.364 6.219 -14.825 1.00 66.25 88 PHE A C 1
ATOM 692 O O . PHE A 1 88 ? 6.431 6.724 -15.167 1.00 66.25 88 PHE A O 1
ATOM 699 N N . LYS A 1 89 ? 4.195 6.867 -14.942 1.00 71.69 89 LYS A N 1
ATOM 700 C CA . LYS A 1 89 ? 4.058 8.208 -15.530 1.00 71.69 89 LYS A CA 1
ATOM 701 C C . LYS A 1 89 ? 4.767 9.291 -14.715 1.00 71.69 89 LYS A C 1
ATOM 703 O O . LYS A 1 89 ? 5.285 10.246 -15.292 1.00 71.69 89 LYS A O 1
ATOM 708 N N . MET A 1 90 ? 4.767 9.186 -13.386 1.00 66.12 90 MET A N 1
ATOM 709 C CA . MET A 1 90 ? 5.480 10.130 -12.520 1.00 66.12 90 MET A CA 1
ATOM 710 C C . MET A 1 90 ? 6.989 9.887 -12.538 1.00 66.12 90 MET A C 1
ATOM 712 O O . MET A 1 90 ? 7.751 10.835 -12.726 1.00 66.12 90 MET A O 1
ATOM 716 N N . ALA A 1 91 ? 7.428 8.633 -12.449 1.00 66.31 91 ALA A N 1
ATOM 717 C CA . ALA A 1 91 ? 8.844 8.292 -12.499 1.00 66.31 91 ALA A CA 1
ATOM 718 C C . ALA A 1 91 ? 9.488 8.669 -13.840 1.00 66.31 91 ALA A C 1
ATOM 720 O O . ALA A 1 91 ? 10.570 9.248 -13.848 1.00 66.31 91 ALA A O 1
ATOM 721 N N . SER A 1 92 ? 8.798 8.443 -14.964 1.00 65.12 92 SER A N 1
ATOM 722 C CA . SER A 1 92 ? 9.282 8.838 -16.294 1.00 65.12 92 SER A CA 1
ATOM 723 C C . SER A 1 92 ? 9.345 10.354 -16.502 1.00 65.12 92 SER A C 1
ATOM 725 O O . SER A 1 92 ? 10.003 10.815 -17.427 1.00 65.12 92 SER A O 1
ATOM 727 N N . ARG A 1 93 ? 8.623 11.141 -15.690 1.00 72.50 93 ARG A N 1
ATOM 728 C CA . ARG A 1 93 ? 8.703 12.612 -15.697 1.00 72.50 93 ARG A CA 1
ATOM 729 C C . ARG A 1 93 ? 9.847 13.133 -14.835 1.00 72.50 93 ARG A C 1
ATOM 731 O O . ARG A 1 93 ? 10.407 14.172 -15.156 1.00 72.50 93 ARG A O 1
ATOM 738 N N . MET A 1 94 ? 10.155 12.445 -13.736 1.00 65.38 94 MET A N 1
ATOM 739 C CA . MET A 1 94 ? 11.208 12.849 -12.802 1.00 65.38 94 MET A CA 1
ATOM 740 C C . MET A 1 94 ? 12.599 12.383 -13.244 1.00 65.38 94 MET A C 1
ATOM 742 O O . MET A 1 94 ? 13.578 13.069 -12.966 1.00 65.38 94 MET A O 1
ATOM 746 N N . PHE A 1 95 ? 12.699 11.245 -13.937 1.00 61.84 95 PHE A N 1
ATOM 747 C CA . PHE A 1 95 ? 13.966 10.688 -14.401 1.00 61.84 95 PHE A CA 1
ATOM 748 C C . PHE A 1 95 ? 13.866 10.187 -15.838 1.00 61.84 95 PHE A C 1
ATOM 750 O O . PHE A 1 95 ? 12.944 9.455 -16.194 1.00 61.84 95 PHE A O 1
ATOM 757 N N . ASP A 1 96 ? 14.879 10.519 -16.639 1.00 59.53 96 ASP A N 1
ATOM 758 C CA . ASP A 1 96 ? 15.053 9.932 -17.962 1.00 59.53 96 ASP A CA 1
ATOM 759 C C . ASP A 1 96 ? 15.487 8.459 -17.814 1.00 59.53 96 ASP A C 1
ATOM 761 O O . ASP A 1 96 ? 16.577 8.202 -17.279 1.00 59.53 96 ASP A O 1
ATOM 765 N N . PRO A 1 97 ? 14.705 7.481 -18.315 1.00 55.03 97 PRO A N 1
ATOM 766 C CA . PRO A 1 97 ? 15.051 6.058 -18.226 1.00 55.03 97 PRO A CA 1
ATOM 767 C C . PRO A 1 97 ? 16.331 5.703 -18.998 1.00 55.03 97 PRO A C 1
ATOM 769 O O . PRO A 1 97 ? 16.885 4.626 -18.817 1.00 55.03 97 PRO A O 1
ATOM 772 N N . LYS A 1 98 ? 16.785 6.597 -19.889 1.00 56.22 98 LYS A N 1
ATOM 773 C CA . LYS A 1 98 ? 17.928 6.392 -20.790 1.00 56.22 98 LYS A CA 1
ATOM 774 C C . LYS A 1 98 ? 19.273 6.852 -20.222 1.00 56.22 98 LYS A C 1
ATOM 776 O O . LYS A 1 98 ? 20.301 6.472 -20.767 1.00 56.22 98 LYS A O 1
ATOM 781 N N . LYS A 1 99 ? 19.279 7.686 -19.175 1.00 56.66 99 LYS A N 1
ATOM 782 C CA . LYS A 1 99 ? 20.508 8.273 -18.603 1.00 56.66 99 LYS A CA 1
ATOM 783 C C . LYS A 1 99 ? 20.877 7.731 -17.223 1.00 56.66 99 LYS A C 1
ATOM 785 O O . LYS A 1 99 ? 22.016 7.905 -16.808 1.00 56.66 99 LYS A O 1
ATOM 790 N N . ASN A 1 100 ? 19.944 7.092 -16.517 1.00 57.44 100 ASN A N 1
ATOM 791 C CA . ASN A 1 100 ? 20.130 6.686 -15.124 1.00 57.44 100 ASN A CA 1
ATOM 792 C C . ASN A 1 100 ? 20.225 5.166 -14.973 1.00 57.44 100 ASN A C 1
ATOM 794 O O . ASN A 1 100 ? 19.569 4.420 -15.698 1.00 57.44 100 ASN A O 1
ATOM 798 N N . HIS A 1 101 ? 21.017 4.712 -13.997 1.00 61.56 101 HIS A N 1
ATOM 799 C CA . HIS A 1 101 ? 21.174 3.290 -13.701 1.00 61.56 101 HIS A CA 1
ATOM 800 C C . HIS A 1 101 ? 19.803 2.657 -13.371 1.00 61.56 101 HIS A C 1
ATOM 802 O O . HIS A 1 101 ? 19.068 3.213 -12.546 1.00 61.56 101 HIS A O 1
ATOM 808 N N . PRO A 1 102 ? 19.445 1.496 -13.954 1.00 61.69 102 PRO A N 1
ATOM 809 C CA . PRO A 1 102 ? 18.102 0.906 -13.857 1.00 61.69 102 PRO A CA 1
ATOM 810 C C . PRO A 1 102 ? 17.634 0.668 -12.412 1.00 61.69 102 PRO A C 1
ATOM 812 O O . PRO A 1 102 ? 16.451 0.796 -12.110 1.00 61.69 102 PRO A O 1
ATOM 815 N N . MET A 1 103 ? 18.569 0.432 -11.489 1.00 65.50 103 MET A N 1
ATOM 816 C CA . MET A 1 103 ? 18.284 0.291 -10.057 1.00 65.50 103 MET A CA 1
ATOM 817 C C . MET A 1 103 ? 17.738 1.575 -9.400 1.00 65.50 103 MET A C 1
ATOM 819 O O . MET A 1 103 ? 16.894 1.497 -8.512 1.00 65.50 103 MET A O 1
ATOM 823 N N . ILE A 1 104 ? 18.195 2.759 -9.825 1.00 68.38 104 ILE A N 1
ATOM 824 C CA . ILE A 1 104 ? 17.718 4.044 -9.282 1.00 68.38 104 ILE A CA 1
ATOM 825 C C . ILE A 1 104 ? 16.292 4.304 -9.771 1.00 68.38 104 ILE A C 1
ATOM 827 O O . ILE A 1 104 ? 15.425 4.700 -8.995 1.00 68.38 104 ILE A O 1
ATOM 831 N N . PHE A 1 105 ? 16.035 4.015 -11.047 1.00 67.00 105 PHE A N 1
ATOM 832 C CA . PHE A 1 105 ? 14.722 4.191 -11.655 1.00 67.00 105 PHE A CA 1
ATOM 833 C C . PHE A 1 105 ? 13.653 3.305 -10.992 1.00 67.00 105 PHE A C 1
ATOM 835 O O . PHE A 1 105 ? 12.560 3.781 -10.690 1.00 67.00 105 PHE A O 1
ATOM 842 N N . GLU A 1 106 ? 13.986 2.049 -10.678 1.00 67.25 106 GLU A N 1
ATOM 843 C CA . GLU A 1 106 ? 13.100 1.147 -9.928 1.00 67.25 106 GLU A CA 1
ATOM 844 C C . GLU A 1 106 ? 12.740 1.696 -8.542 1.00 67.25 106 GLU A C 1
ATOM 846 O O . GLU A 1 106 ? 11.566 1.728 -8.173 1.00 67.25 106 GLU A O 1
ATOM 851 N N . THR A 1 107 ? 13.731 2.163 -7.781 1.00 70.06 107 THR A N 1
ATOM 852 C CA . THR A 1 107 ? 13.506 2.700 -6.431 1.00 70.06 107 THR A CA 1
ATOM 853 C C . THR A 1 107 ? 12.616 3.942 -6.465 1.00 70.06 107 THR A C 1
ATOM 855 O O . THR A 1 107 ? 11.739 4.096 -5.611 1.00 70.06 107 THR A O 1
ATOM 858 N N . VAL A 1 108 ? 12.782 4.806 -7.472 1.00 73.56 108 VAL A N 1
ATOM 859 C CA . VAL A 1 108 ? 11.943 6.000 -7.657 1.00 73.56 108 VAL A CA 1
ATOM 860 C C . VAL A 1 108 ? 10.505 5.624 -7.998 1.00 73.56 108 VAL A C 1
ATOM 862 O O . VAL A 1 108 ? 9.596 6.148 -7.360 1.00 73.56 108 VAL A O 1
ATOM 865 N N . ILE A 1 109 ? 10.282 4.689 -8.931 1.00 72.81 109 ILE A N 1
ATOM 866 C CA . ILE A 1 109 ? 8.931 4.185 -9.242 1.00 72.81 109 ILE A CA 1
ATOM 867 C C . ILE A 1 109 ? 8.240 3.721 -7.966 1.00 72.81 109 ILE A C 1
ATOM 869 O O . ILE A 1 109 ? 7.093 4.084 -7.712 1.00 72.81 109 ILE A O 1
ATOM 873 N N . ILE A 1 110 ? 8.937 2.950 -7.139 1.00 73.62 110 ILE A N 1
ATOM 874 C CA . ILE A 1 110 ? 8.331 2.360 -5.949 1.00 73.62 110 ILE A CA 1
ATOM 875 C C . ILE A 1 110 ? 8.064 3.430 -4.891 1.00 73.62 110 ILE A C 1
ATOM 877 O O . ILE A 1 110 ? 6.994 3.444 -4.289 1.00 73.62 110 ILE A O 1
ATOM 881 N N . SER A 1 111 ? 8.974 4.387 -4.735 1.00 77.25 111 SER A N 1
ATOM 882 C CA . SER A 1 111 ? 8.793 5.529 -3.835 1.00 77.25 111 SER A CA 1
ATOM 883 C C . SER A 1 111 ? 7.587 6.379 -4.250 1.00 77.25 111 SER A C 1
ATOM 885 O O . SER A 1 111 ? 6.743 6.706 -3.417 1.00 77.25 111 SER A O 1
ATOM 887 N N . CYS A 1 112 ? 7.443 6.666 -5.549 1.00 77.62 112 CYS A N 1
ATOM 888 C CA . CYS A 1 112 ? 6.267 7.330 -6.113 1.00 77.62 112 CYS A CA 1
ATOM 889 C C . CYS A 1 112 ? 4.991 6.500 -5.921 1.00 77.62 112 CYS A C 1
ATOM 891 O O . CYS A 1 112 ? 3.943 7.060 -5.615 1.00 77.62 112 CYS A O 1
ATOM 893 N N . THR A 1 113 ? 5.072 5.176 -6.062 1.00 80.56 113 THR A N 1
ATOM 894 C CA . THR A 1 113 ? 3.934 4.271 -5.846 1.00 80.56 113 THR A CA 1
ATOM 895 C C . THR A 1 113 ? 3.437 4.377 -4.409 1.00 80.56 113 THR A C 1
ATOM 897 O O . THR A 1 113 ? 2.257 4.640 -4.198 1.00 80.56 113 THR A O 1
ATOM 900 N N . VAL A 1 114 ? 4.329 4.282 -3.417 1.00 83.50 114 VAL A N 1
ATOM 901 C CA . VAL A 1 114 ? 3.957 4.404 -1.997 1.00 83.50 114 VAL A CA 1
ATOM 902 C C . VAL A 1 114 ? 3.377 5.785 -1.685 1.00 83.50 114 VAL A C 1
ATOM 904 O O . VAL A 1 114 ? 2.355 5.876 -1.007 1.00 83.50 114 VAL A O 1
ATOM 907 N N . LEU A 1 115 ? 3.975 6.853 -2.224 1.00 83.56 115 LEU A N 1
ATOM 908 C CA . LEU A 1 115 ? 3.504 8.234 -2.055 1.00 83.56 115 LEU A CA 1
ATOM 909 C C . LEU A 1 115 ? 2.081 8.471 -2.565 1.00 83.56 115 LEU A C 1
ATOM 911 O O . LEU A 1 115 ? 1.396 9.348 -2.055 1.00 83.56 115 LEU A O 1
ATOM 915 N N . ILE A 1 116 ? 1.635 7.713 -3.561 1.00 83.69 116 ILE A N 1
ATOM 916 C CA . ILE A 1 116 ? 0.307 7.860 -4.166 1.00 83.69 116 ILE A CA 1
ATOM 917 C C . ILE A 1 116 ? -0.680 6.881 -3.539 1.00 83.69 116 ILE A C 1
ATOM 919 O O . ILE A 1 116 ? -1.806 7.243 -3.194 1.00 83.69 116 ILE A O 1
ATOM 923 N N . MET A 1 117 ? -0.258 5.629 -3.386 1.00 84.62 117 MET A N 1
ATOM 924 C CA . MET A 1 117 ? -1.120 4.564 -2.904 1.00 84.62 117 MET A CA 1
ATOM 925 C C . MET A 1 117 ? -1.423 4.691 -1.422 1.00 84.62 117 MET A C 1
ATOM 927 O O . MET A 1 117 ? -2.549 4.408 -1.031 1.00 84.62 117 MET A O 1
ATOM 931 N N . CYS A 1 118 ? -0.478 5.156 -0.599 1.00 86.81 118 CYS A N 1
ATOM 932 C CA . CYS A 1 118 ? -0.731 5.313 0.829 1.00 86.81 118 CYS A CA 1
ATOM 933 C C . CYS A 1 118 ? -1.830 6.359 1.108 1.00 86.81 118 CYS A C 1
ATOM 935 O O . CYS A 1 118 ? -2.781 6.013 1.815 1.00 86.81 118 CYS A O 1
ATOM 937 N N . PRO A 1 119 ? -1.814 7.573 0.516 1.00 87.06 119 PRO A N 1
ATOM 938 C CA . PRO A 1 119 ? -2.929 8.512 0.640 1.00 87.06 119 PRO A CA 1
ATOM 939 C C . PRO A 1 119 ? -4.249 7.983 0.084 1.00 87.06 119 PRO A C 1
ATOM 941 O O . PRO A 1 119 ? -5.282 8.179 0.723 1.00 87.06 119 PRO A O 1
ATOM 944 N N . ALA A 1 120 ? -4.225 7.296 -1.063 1.00 88.69 120 ALA A N 1
ATOM 945 C CA . ALA A 1 120 ? -5.427 6.750 -1.691 1.00 88.69 120 ALA A CA 1
ATOM 946 C C . ALA A 1 120 ? -6.059 5.619 -0.859 1.00 88.69 120 ALA A C 1
ATOM 948 O O . ALA A 1 120 ? -7.257 5.641 -0.586 1.00 88.69 120 ALA A O 1
ATOM 949 N N . MET A 1 121 ? -5.254 4.661 -0.397 1.00 87.81 121 MET A N 1
ATOM 950 C CA . MET A 1 121 ? -5.710 3.557 0.449 1.00 87.81 121 MET A CA 1
ATOM 951 C C . MET A 1 121 ? -6.147 4.061 1.825 1.00 87.81 121 MET A C 1
ATOM 953 O O . MET A 1 121 ? -7.195 3.653 2.313 1.00 87.81 121 MET A O 1
ATOM 957 N N . SER A 1 122 ? -5.403 4.997 2.424 1.00 88.81 122 SER A N 1
ATOM 958 C CA . SER A 1 122 ? -5.785 5.617 3.701 1.00 88.81 122 SER A CA 1
ATOM 959 C C . SER A 1 122 ? -7.086 6.405 3.584 1.00 88.81 122 SER A C 1
ATOM 961 O O . SER A 1 122 ? -7.830 6.495 4.554 1.00 88.81 122 SER A O 1
ATOM 963 N N . PHE A 1 123 ? -7.388 6.966 2.410 1.00 91.00 123 PHE A N 1
ATOM 964 C CA . PHE A 1 123 ? -8.664 7.632 2.165 1.00 91.00 123 PHE A CA 1
ATOM 965 C C . PHE A 1 123 ? -9.820 6.632 2.145 1.00 91.00 123 PHE A C 1
ATOM 967 O O . PHE A 1 123 ? -10.822 6.848 2.819 1.00 91.00 123 PHE A O 1
ATOM 974 N N . ILE A 1 124 ? -9.660 5.500 1.452 1.00 89.00 124 ILE A N 1
ATOM 975 C CA . ILE A 1 124 ? -10.642 4.406 1.490 1.00 89.00 124 ILE A CA 1
ATOM 976 C C . ILE A 1 124 ? -10.806 3.886 2.925 1.00 89.00 124 ILE A C 1
ATOM 978 O O . ILE A 1 124 ? -11.926 3.737 3.405 1.00 89.00 124 ILE A O 1
ATOM 982 N N . ALA A 1 125 ? -9.702 3.682 3.644 1.00 86.50 125 ALA A N 1
ATOM 983 C CA . ALA A 1 125 ? -9.718 3.256 5.039 1.00 86.50 125 ALA A CA 1
ATOM 984 C C . ALA A 1 125 ? -10.451 4.265 5.940 1.00 86.50 125 ALA A C 1
ATOM 986 O O . ALA A 1 125 ? -11.237 3.859 6.788 1.00 86.50 125 ALA A O 1
ATOM 987 N N . ALA A 1 126 ? -10.273 5.572 5.725 1.00 88.88 126 ALA A N 1
ATOM 988 C CA . ALA A 1 126 ? -10.977 6.602 6.488 1.00 88.88 126 ALA A CA 1
ATOM 989 C C . ALA A 1 126 ? -12.502 6.516 6.342 1.00 88.88 126 ALA A C 1
ATOM 991 O O . ALA A 1 126 ? -13.203 6.852 7.290 1.00 88.88 126 ALA A O 1
ATOM 992 N N . TRP A 1 127 ? -13.005 6.049 5.194 1.00 88.50 127 TRP A N 1
ATOM 993 C CA . TRP A 1 127 ? -14.424 5.746 4.986 1.00 88.50 127 TRP A CA 1
ATOM 994 C C . TRP A 1 127 ? -14.833 4.430 5.647 1.00 88.50 127 TRP A C 1
ATOM 996 O O . TRP A 1 127 ? -15.820 4.378 6.374 1.00 88.50 127 TRP A O 1
ATOM 1006 N N . ILE A 1 128 ? -14.064 3.367 5.418 1.00 87.50 128 ILE A N 1
ATOM 1007 C CA . ILE A 1 128 ? -14.386 2.014 5.887 1.00 87.50 128 ILE A CA 1
ATOM 1008 C C . ILE A 1 128 ? -14.385 1.915 7.424 1.00 87.50 128 ILE A C 1
ATOM 1010 O O . ILE A 1 128 ? -15.249 1.251 7.999 1.00 87.50 128 ILE A O 1
ATOM 1014 N N . TYR A 1 129 ? -13.430 2.582 8.075 1.00 85.19 129 TYR A N 1
ATOM 1015 C CA . TYR A 1 129 ? -13.246 2.610 9.529 1.00 85.19 129 TYR A CA 1
ATOM 1016 C C . TYR A 1 129 ? -13.943 3.804 10.202 1.00 85.19 129 TYR A C 1
ATOM 1018 O O . TYR A 1 129 ? -13.752 4.035 11.398 1.00 85.19 129 TYR A O 1
ATOM 1026 N N . TYR A 1 130 ? -14.724 4.599 9.463 1.00 84.25 130 TYR A N 1
ATOM 1027 C CA . TYR A 1 130 ? -15.368 5.783 10.025 1.00 84.25 130 TYR A CA 1
ATOM 1028 C C . TYR A 1 130 ? -16.361 5.393 11.137 1.00 84.25 130 TYR A C 1
ATOM 1030 O O . TYR A 1 130 ? -17.218 4.544 10.892 1.00 84.25 130 TYR A O 1
ATOM 1038 N N . PRO A 1 131 ? -16.315 6.014 12.334 1.00 81.44 131 PRO A N 1
ATOM 1039 C CA . PRO A 1 131 ? -17.221 5.698 13.438 1.00 81.44 131 PRO A CA 1
ATOM 1040 C C . PRO A 1 131 ? -18.640 6.224 13.166 1.00 81.44 131 PRO A C 1
ATOM 1042 O O . PRO A 1 131 ? -19.060 7.257 13.689 1.00 81.44 131 PRO A O 1
ATOM 1045 N N . TYR A 1 132 ? -19.409 5.499 12.350 1.00 79.62 132 TYR A N 1
ATOM 1046 C CA . TYR A 1 132 ? -20.767 5.882 11.943 1.00 79.62 132 TYR A CA 1
ATOM 1047 C C . TYR A 1 132 ? -21.756 5.962 13.114 1.00 79.62 132 TYR A C 1
ATOM 1049 O O . TYR A 1 132 ? -22.762 6.662 13.018 1.00 79.62 132 TYR A O 1
ATOM 1057 N N . TYR A 1 133 ? -21.448 5.316 14.241 1.00 75.50 133 TYR A N 1
ATOM 1058 C CA . TYR A 1 133 ? -22.244 5.392 15.468 1.00 75.50 133 TYR A CA 1
ATOM 1059 C C . TYR A 1 133 ? -22.221 6.781 16.136 1.00 75.50 133 TYR A C 1
ATOM 1061 O O . TYR A 1 133 ? -23.122 7.089 16.908 1.00 75.50 133 TYR A O 1
ATOM 1069 N N . ALA A 1 134 ? -21.228 7.630 15.843 1.00 74.69 134 ALA A N 1
ATOM 1070 C CA . ALA A 1 134 ? -21.079 8.964 16.438 1.00 74.69 134 ALA A CA 1
ATOM 1071 C C . ALA A 1 134 ? -21.655 10.103 15.566 1.00 74.69 134 ALA A C 1
ATOM 1073 O O . ALA A 1 134 ? -21.537 11.276 15.920 1.00 74.69 134 ALA A O 1
ATOM 1074 N N . GLY A 1 135 ? -22.277 9.772 14.429 1.00 77.75 135 GLY A N 1
ATOM 1075 C CA . GLY A 1 135 ? -22.766 10.739 13.444 1.00 77.75 135 GLY A CA 1
ATOM 1076 C C . GLY A 1 135 ? -21.738 11.081 12.357 1.00 77.75 135 GLY A C 1
ATOM 1077 O O . GLY A 1 135 ? -20.522 10.948 12.526 1.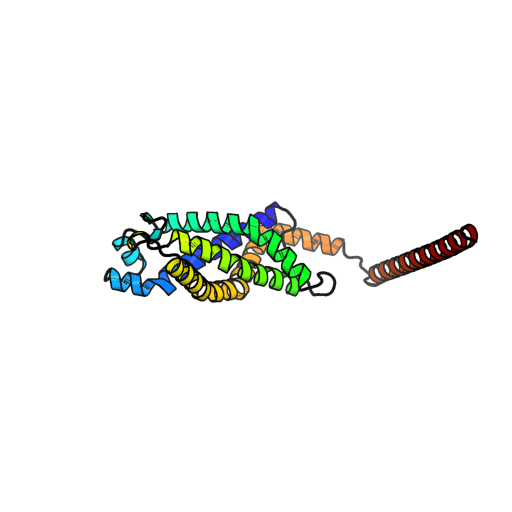00 77.75 135 GLY A O 1
ATOM 1078 N N . PHE A 1 136 ? -22.231 11.500 11.190 1.00 86.12 136 PHE A N 1
ATOM 1079 C CA . PHE A 1 136 ? -21.388 11.804 10.033 1.00 86.12 136 PHE A CA 1
ATOM 1080 C C . PHE A 1 136 ? -20.929 13.265 10.039 1.00 86.12 136 PHE A C 1
ATOM 1082 O O . PHE A 1 136 ? -21.745 14.185 10.000 1.00 86.12 136 PHE A O 1
ATOM 1089 N N . ASN A 1 137 ? -19.612 13.475 10.042 1.00 88.00 137 ASN A N 1
ATOM 1090 C CA . ASN A 1 137 ? -18.998 14.785 9.908 1.00 88.00 137 ASN A CA 1
ATOM 1091 C C . ASN A 1 137 ? -17.806 14.714 8.945 1.00 88.00 137 ASN A C 1
ATOM 1093 O O . ASN A 1 137 ? -16.859 13.949 9.147 1.00 88.00 137 ASN A O 1
ATOM 1097 N N . LEU A 1 138 ? -17.841 15.551 7.907 1.00 86.69 138 LEU A N 1
ATOM 1098 C CA . LEU A 1 138 ? -16.810 15.577 6.874 1.00 86.69 138 LEU A CA 1
ATOM 1099 C C . LEU A 1 138 ? -15.437 16.001 7.424 1.00 86.69 138 LEU A C 1
ATOM 1101 O O . LEU A 1 138 ? -14.419 15.476 6.977 1.00 86.69 138 LEU A O 1
ATOM 1105 N N . LEU A 1 139 ? -15.389 16.901 8.414 1.00 88.31 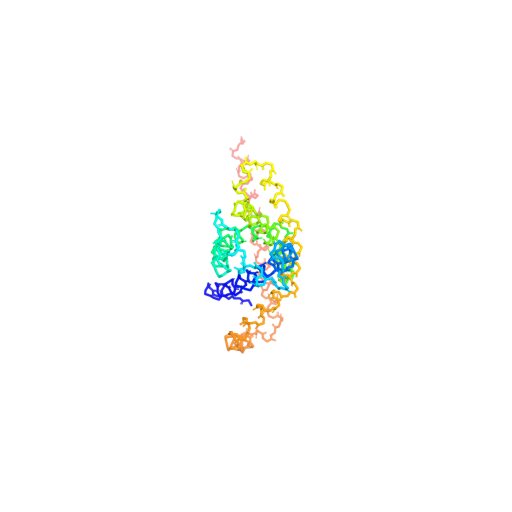139 LEU A N 1
ATOM 1106 C CA . LEU A 1 139 ? -14.128 17.317 9.038 1.00 88.31 139 LEU A CA 1
ATOM 1107 C C . LEU A 1 139 ? -13.500 16.162 9.821 1.00 88.31 139 LEU A C 1
ATOM 1109 O O . LEU A 1 139 ? -12.292 15.966 9.732 1.00 88.31 139 LEU A O 1
ATOM 1113 N N . THR A 1 140 ? -14.302 15.365 10.533 1.00 86.69 140 THR A N 1
ATOM 1114 C CA . THR A 1 140 ? -13.814 14.175 11.247 1.00 86.69 140 THR A CA 1
ATOM 1115 C C . THR A 1 140 ? -13.280 13.127 10.274 1.00 86.69 140 THR A C 1
ATOM 1117 O O . THR A 1 140 ? -12.244 12.520 10.535 1.00 86.69 140 THR A O 1
ATOM 1120 N N . LEU A 1 141 ? -13.930 12.947 9.119 1.00 89.50 141 LEU A N 1
ATOM 1121 C CA . LEU A 1 141 ? -13.446 12.045 8.072 1.00 89.50 141 LEU A CA 1
ATOM 1122 C C . LEU A 1 141 ? -12.099 12.514 7.499 1.00 89.50 141 LEU A C 1
ATOM 1124 O O . LEU A 1 141 ? -11.171 11.714 7.388 1.00 89.50 141 LEU A O 1
ATOM 1128 N N . LEU A 1 142 ? -11.957 13.807 7.196 1.00 89.75 142 LEU A N 1
ATOM 1129 C CA . LEU A 1 142 ? -10.693 14.380 6.719 1.00 89.75 142 LEU A CA 1
ATOM 1130 C C . LEU A 1 142 ? -9.585 14.318 7.777 1.00 89.75 142 LEU A C 1
ATOM 1132 O O . LEU A 1 142 ? -8.440 14.018 7.443 1.00 89.75 142 LEU A O 1
ATOM 1136 N N . ALA A 1 143 ? -9.919 14.546 9.048 1.00 90.75 143 ALA A N 1
ATOM 1137 C CA . ALA A 1 143 ? -8.981 14.411 10.157 1.00 90.75 143 ALA A CA 1
ATOM 1138 C C . ALA A 1 143 ? -8.513 12.957 10.321 1.00 90.75 143 ALA A C 1
ATOM 1140 O O . ALA A 1 143 ? -7.315 12.714 10.453 1.00 90.75 143 ALA A O 1
ATOM 1141 N N . ASN A 1 144 ? -9.431 11.988 10.246 1.00 89.38 144 ASN A N 1
ATOM 1142 C CA . ASN A 1 144 ? -9.103 10.562 10.293 1.00 89.38 144 ASN A CA 1
ATOM 1143 C C . ASN A 1 144 ? -8.252 10.138 9.097 1.00 89.38 144 ASN A C 1
ATOM 1145 O O . ASN A 1 144 ? -7.291 9.395 9.272 1.00 89.38 144 ASN A O 1
ATOM 1149 N N . TRP A 1 145 ? -8.556 10.642 7.902 1.00 92.31 145 TRP A N 1
ATOM 1150 C CA . TRP A 1 145 ? -7.738 10.410 6.717 1.00 92.31 145 TRP A CA 1
ATOM 1151 C C . TRP A 1 145 ? -6.315 10.936 6.900 1.00 92.31 145 TRP A C 1
ATOM 1153 O O . TRP A 1 145 ? -5.368 10.172 6.730 1.00 92.31 145 TRP A O 1
ATOM 1163 N N . LEU A 1 146 ? -6.150 12.200 7.299 1.00 91.62 146 LEU A N 1
ATOM 1164 C CA . LEU A 1 146 ? -4.825 12.782 7.511 1.00 91.62 146 LEU A CA 1
ATOM 1165 C C . LEU A 1 146 ? -4.062 12.039 8.614 1.00 91.62 146 LEU A C 1
ATOM 1167 O O . LEU A 1 146 ? -2.889 11.722 8.439 1.00 91.62 146 LEU A O 1
ATOM 1171 N N . LYS A 1 147 ? -4.746 11.694 9.712 1.00 89.88 147 LYS A N 1
ATOM 1172 C CA . LYS A 1 147 ? -4.198 10.872 10.794 1.00 89.88 147 LYS A CA 1
ATOM 1173 C C . LYS A 1 147 ? -3.679 9.540 10.248 1.00 89.88 147 LYS A C 1
ATOM 1175 O O . LYS A 1 147 ? -2.518 9.211 10.474 1.00 89.88 147 LYS A O 1
ATOM 1180 N N . LEU A 1 148 ? -4.509 8.804 9.505 1.00 90.31 148 LEU A N 1
ATOM 1181 C CA . LEU A 1 148 ? -4.127 7.536 8.885 1.00 90.31 148 LEU A CA 1
ATOM 1182 C C . LEU A 1 148 ? -2.913 7.721 7.977 1.00 90.31 148 LEU A C 1
ATOM 1184 O O . LEU A 1 148 ? -1.940 7.000 8.139 1.00 90.31 148 LEU A O 1
ATOM 1188 N N . VAL A 1 149 ? -2.907 8.722 7.095 1.00 90.69 149 VAL A N 1
ATOM 1189 C CA . VAL A 1 149 ? -1.747 9.002 6.236 1.00 90.69 149 VAL A CA 1
ATOM 1190 C C . VAL A 1 149 ? -0.487 9.242 7.069 1.00 90.69 149 VAL A C 1
ATOM 1192 O O . VAL A 1 149 ? 0.540 8.642 6.781 1.00 90.69 149 VAL A O 1
ATOM 1195 N N . CYS A 1 150 ? -0.547 10.042 8.134 1.00 90.19 150 CYS A N 1
ATOM 1196 C CA . CYS A 1 150 ? 0.615 10.334 8.978 1.00 90.19 150 CYS A CA 1
ATOM 1197 C C . CYS A 1 150 ? 1.174 9.105 9.714 1.00 90.19 150 CYS A C 1
ATOM 1199 O O . CYS A 1 150 ? 2.392 8.993 9.838 1.00 90.19 150 CYS A O 1
ATOM 1201 N N . PHE A 1 151 ? 0.327 8.185 10.185 1.00 87.75 151 PHE A N 1
ATOM 1202 C CA . PHE A 1 151 ? 0.787 6.953 10.842 1.00 87.75 151 PHE A CA 1
ATOM 1203 C C . PHE A 1 151 ? 1.286 5.916 9.831 1.00 87.75 151 PHE A C 1
ATOM 1205 O O . PHE A 1 151 ? 2.326 5.287 10.016 1.00 87.75 151 PHE A O 1
ATOM 1212 N N . ASN A 1 152 ? 0.566 5.772 8.726 1.00 88.44 152 ASN A N 1
ATOM 1213 C CA . ASN A 1 152 ? 0.753 4.676 7.789 1.00 88.44 152 ASN A CA 1
ATOM 1214 C C . ASN A 1 152 ? 1.837 4.964 6.753 1.00 88.44 152 ASN A C 1
ATOM 1216 O O . ASN A 1 152 ? 2.542 4.046 6.338 1.00 88.44 152 ASN A O 1
ATOM 1220 N N . PHE A 1 153 ? 2.012 6.226 6.358 1.00 88.88 153 PHE A N 1
ATOM 1221 C CA . PHE A 1 153 ? 2.967 6.609 5.323 1.00 88.88 153 PHE A CA 1
ATOM 1222 C C . PHE A 1 153 ? 4.426 6.309 5.698 1.00 88.88 153 PHE A C 1
ATOM 1224 O O . PHE A 1 153 ? 5.095 5.643 4.903 1.00 88.88 153 PHE A O 1
ATOM 1231 N N . PRO A 1 154 ? 4.944 6.714 6.877 1.00 88.38 154 PRO A N 1
ATOM 1232 C CA . PRO A 1 154 ? 6.330 6.430 7.239 1.00 88.38 154 PRO A CA 1
ATOM 1233 C C . PRO A 1 154 ? 6.581 4.924 7.312 1.00 88.38 154 PRO A C 1
ATOM 1235 O O . PRO A 1 154 ? 7.535 4.425 6.716 1.00 88.38 154 PRO A O 1
ATOM 1238 N N . PHE A 1 155 ? 5.687 4.184 7.976 1.00 88.88 155 PHE A N 1
ATOM 1239 C CA . PHE A 1 155 ? 5.800 2.734 8.083 1.00 88.88 155 PHE A CA 1
ATOM 1240 C C . PHE A 1 155 ? 5.796 2.065 6.704 1.00 88.88 155 PHE A C 1
ATOM 1242 O O . PHE A 1 155 ? 6.694 1.275 6.412 1.00 88.88 155 PHE A O 1
ATOM 1249 N N . ALA A 1 156 ? 4.848 2.416 5.830 1.00 87.69 156 ALA A N 1
ATOM 1250 C CA . ALA A 1 156 ? 4.754 1.864 4.482 1.00 87.69 156 ALA A CA 1
ATOM 1251 C C . ALA A 1 156 ? 5.995 2.192 3.643 1.00 87.69 156 ALA A C 1
ATOM 1253 O O . ALA A 1 156 ? 6.546 1.310 2.996 1.00 87.69 156 ALA A O 1
ATOM 1254 N N . PHE A 1 157 ? 6.484 3.431 3.680 1.00 87.12 157 PHE A N 1
ATOM 1255 C CA . PHE A 1 157 ? 7.650 3.843 2.901 1.00 87.12 157 PHE A CA 1
ATOM 1256 C C . PHE A 1 157 ? 8.922 3.100 3.323 1.00 87.12 157 PHE A C 1
ATOM 1258 O O . PHE A 1 157 ? 9.588 2.482 2.488 1.00 87.12 157 PHE A O 1
ATOM 1265 N N . PHE A 1 158 ? 9.239 3.100 4.619 1.00 88.81 158 PHE A N 1
ATOM 1266 C CA . PHE A 1 158 ? 10.450 2.451 5.115 1.00 88.81 158 PHE A CA 1
ATOM 1267 C C . PHE A 1 158 ? 10.370 0.924 5.008 1.00 88.81 158 PHE A C 1
ATOM 1269 O O . PHE A 1 158 ? 11.323 0.294 4.548 1.00 88.81 158 PHE A O 1
ATOM 1276 N N . SER A 1 159 ? 9.232 0.314 5.354 1.00 86.88 159 SER A N 1
ATOM 1277 C CA . SER A 1 159 ? 9.063 -1.138 5.206 1.00 86.88 159 SER A CA 1
ATOM 1278 C C . SER A 1 159 ? 9.154 -1.576 3.742 1.00 86.88 159 SER A C 1
ATOM 1280 O O . SER A 1 159 ? 9.844 -2.554 3.444 1.00 86.88 159 SER A O 1
ATOM 1282 N N . GLN A 1 160 ? 8.553 -0.819 2.816 1.00 86.50 160 GLN A N 1
ATOM 1283 C CA . GLN A 1 160 ? 8.567 -1.141 1.392 1.00 86.50 160 GLN A CA 1
ATOM 1284 C C . GLN A 1 160 ? 9.976 -1.088 0.801 1.00 86.50 160 GLN A C 1
ATOM 1286 O O . GLN A 1 160 ? 10.364 -2.001 0.072 1.00 86.50 160 GLN A O 1
ATOM 1291 N N . VAL A 1 161 ? 10.746 -0.034 1.090 1.00 83.25 161 VAL A N 1
ATOM 1292 C CA . VAL A 1 161 ? 12.081 0.164 0.502 1.00 83.25 161 VAL A CA 1
ATOM 1293 C C . VAL A 1 161 ? 13.123 -0.766 1.126 1.00 83.25 161 VAL A C 1
ATOM 1295 O O . VAL A 1 161 ? 13.900 -1.375 0.393 1.00 83.25 161 VAL A O 1
ATOM 1298 N N . PHE A 1 162 ? 13.129 -0.916 2.454 1.00 84.06 162 PHE A N 1
ATOM 1299 C CA . PHE A 1 162 ? 14.214 -1.611 3.156 1.00 84.06 162 PHE A CA 1
ATOM 1300 C C . PHE A 1 162 ? 13.972 -3.103 3.388 1.00 84.06 162 PHE A C 1
ATOM 1302 O O . PHE A 1 162 ? 14.938 -3.858 3.459 1.00 84.06 162 PHE A O 1
ATOM 1309 N N . PHE A 1 163 ? 12.717 -3.550 3.493 1.00 85.88 163 PHE A N 1
ATOM 1310 C CA . PHE A 1 163 ? 12.412 -4.926 3.904 1.00 85.88 163 PHE A CA 1
ATOM 1311 C C . PHE A 1 163 ? 11.639 -5.696 2.838 1.00 85.88 163 PHE A C 1
ATOM 1313 O O . PHE A 1 163 ? 12.099 -6.733 2.358 1.00 85.88 163 PHE A O 1
ATOM 1320 N N . ILE A 1 164 ? 10.483 -5.178 2.428 1.00 85.75 164 ILE A N 1
ATOM 1321 C CA . ILE A 1 164 ? 9.547 -5.902 1.565 1.00 85.75 164 ILE A CA 1
ATOM 1322 C C . ILE A 1 164 ? 10.148 -6.092 0.175 1.00 85.75 164 ILE A C 1
ATOM 1324 O O . ILE A 1 164 ? 10.143 -7.203 -0.346 1.00 85.75 164 ILE A O 1
ATOM 1328 N N . GLN A 1 165 ? 10.736 -5.051 -0.416 1.00 79.75 165 GLN A N 1
ATOM 1329 C CA . GLN A 1 165 ? 11.355 -5.171 -1.734 1.00 79.75 165 GLN A CA 1
ATOM 1330 C C . GLN A 1 165 ? 12.505 -6.191 -1.789 1.00 79.75 165 GLN A C 1
ATOM 1332 O O . GLN A 1 165 ? 12.457 -7.064 -2.664 1.00 79.75 165 GLN A O 1
ATOM 1337 N N . PRO A 1 166 ? 13.529 -6.139 -0.908 1.00 84.69 166 PRO A N 1
ATOM 1338 C CA . PRO A 1 166 ? 14.564 -7.171 -0.869 1.00 84.69 166 PRO A CA 1
ATOM 1339 C C . PRO A 1 166 ? 13.993 -8.576 -0.661 1.00 84.69 166 PRO A C 1
ATOM 1341 O O . PRO A 1 166 ? 14.397 -9.508 -1.359 1.00 84.69 166 PRO A O 1
ATOM 1344 N N . LEU A 1 167 ? 13.007 -8.722 0.230 1.00 86.19 167 LEU A N 1
ATOM 1345 C CA . LEU A 1 167 ? 12.367 -10.002 0.524 1.00 86.19 167 LEU A CA 1
ATOM 1346 C C . LEU A 1 167 ? 11.612 -10.569 -0.685 1.00 86.19 167 LEU A C 1
ATOM 1348 O O . LEU A 1 167 ? 11.800 -11.733 -1.034 1.00 86.19 167 LEU A O 1
ATOM 1352 N N . VAL A 1 168 ? 10.798 -9.758 -1.368 1.00 84.69 168 VAL A N 1
ATOM 1353 C CA . VAL A 1 168 ? 10.056 -10.184 -2.565 1.00 84.69 168 VAL A CA 1
ATOM 1354 C C . VAL A 1 168 ? 11.025 -10.550 -3.687 1.00 84.69 168 VAL A C 1
ATOM 1356 O O . VAL A 1 168 ? 10.838 -11.570 -4.349 1.00 84.69 168 VAL A O 1
ATOM 1359 N N . ARG A 1 169 ? 12.096 -9.770 -3.891 1.00 82.31 169 ARG A N 1
ATOM 1360 C CA . ARG A 1 169 ? 13.142 -10.087 -4.880 1.00 82.31 169 ARG A CA 1
ATOM 1361 C C . ARG A 1 169 ? 13.819 -11.419 -4.566 1.00 82.31 169 ARG A C 1
ATOM 1363 O O . ARG A 1 169 ? 14.049 -12.210 -5.482 1.00 82.31 169 ARG A O 1
ATOM 1370 N N . TRP A 1 170 ? 14.105 -11.683 -3.294 1.00 86.69 170 TRP A N 1
ATOM 1371 C CA . TRP A 1 170 ? 14.687 -12.943 -2.839 1.00 86.69 170 TRP A CA 1
ATOM 1372 C C . TRP A 1 170 ? 13.733 -14.129 -3.049 1.00 86.69 170 TRP A C 1
ATOM 1374 O O . TRP A 1 170 ? 14.121 -15.121 -3.668 1.00 86.69 170 TRP A O 1
ATOM 1384 N N . LEU A 1 171 ? 12.466 -14.005 -2.638 1.00 85.69 171 LEU A N 1
ATOM 1385 C CA . LEU A 1 171 ? 11.431 -15.027 -2.847 1.00 85.69 171 LEU A CA 1
ATOM 1386 C C . LEU A 1 171 ? 11.205 -15.315 -4.332 1.00 85.69 171 LEU A C 1
ATOM 1388 O O . LEU A 1 171 ? 11.185 -16.473 -4.744 1.00 85.69 171 LEU A O 1
ATOM 1392 N N . PHE A 1 172 ? 11.094 -14.269 -5.150 1.00 82.38 172 PHE A N 1
ATOM 1393 C CA . PHE A 1 172 ? 10.933 -14.399 -6.594 1.00 82.38 172 PHE A CA 1
ATOM 1394 C C . PHE A 1 172 ? 12.136 -15.106 -7.225 1.00 82.38 172 PHE A C 1
ATOM 1396 O O . PHE A 1 172 ? 11.967 -16.001 -8.049 1.00 82.38 172 PHE A O 1
ATOM 1403 N N . SER A 1 173 ? 13.353 -14.751 -6.804 1.00 80.56 173 SER A N 1
ATOM 1404 C CA . SER A 1 173 ? 14.576 -15.393 -7.297 1.00 80.56 173 SER A CA 1
ATOM 1405 C C . SER A 1 173 ? 14.644 -16.869 -6.917 1.00 80.56 173 SER A C 1
ATOM 1407 O O . SER A 1 173 ? 15.156 -17.664 -7.695 1.00 80.56 173 SER A O 1
ATOM 1409 N N . LYS A 1 174 ? 14.096 -17.255 -5.760 1.00 84.06 174 LYS A N 1
ATOM 1410 C CA . LYS A 1 174 ? 14.003 -18.656 -5.334 1.00 84.06 174 LYS A CA 1
ATOM 1411 C C . LYS A 1 174 ? 12.940 -19.430 -6.121 1.00 84.06 174 LYS A C 1
ATOM 1413 O O . LYS A 1 174 ? 13.206 -20.551 -6.542 1.00 84.06 174 LYS A O 1
ATOM 1418 N N . LEU A 1 175 ? 11.772 -18.829 -6.356 1.00 82.88 175 LEU A N 1
ATOM 1419 C CA . LEU A 1 175 ? 10.676 -19.441 -7.122 1.00 82.88 175 LEU A CA 1
ATOM 1420 C C . LEU A 1 175 ? 11.028 -19.637 -8.603 1.00 82.88 175 LEU A C 1
ATOM 1422 O O . LEU A 1 175 ? 10.673 -20.653 -9.189 1.00 82.88 175 LEU A O 1
ATOM 1426 N N . PHE A 1 176 ? 11.763 -18.693 -9.194 1.00 80.62 176 PHE A N 1
ATOM 1427 C CA . PHE A 1 176 ? 12.183 -18.732 -10.598 1.00 80.62 176 PHE A CA 1
ATOM 1428 C C . PHE A 1 176 ? 13.683 -19.026 -10.757 1.00 80.62 176 PHE A C 1
ATOM 1430 O O . PHE A 1 176 ? 14.276 -18.688 -11.779 1.00 80.62 176 PHE A O 1
ATOM 1437 N N . ALA A 1 177 ? 14.313 -19.669 -9.767 1.00 75.00 177 ALA A N 1
ATOM 1438 C CA . ALA A 1 177 ? 15.757 -19.921 -9.759 1.00 75.00 177 ALA A CA 1
ATOM 1439 C C . ALA A 1 177 ? 16.229 -20.690 -11.002 1.00 75.00 177 ALA A C 1
ATOM 1441 O O . ALA A 1 177 ? 17.277 -20.378 -11.565 1.00 75.00 177 ALA A O 1
ATOM 1442 N N . THR A 1 178 ? 15.443 -21.668 -11.452 1.00 69.44 178 THR A N 1
ATOM 1443 C CA . THR A 1 178 ? 15.741 -22.477 -12.642 1.00 69.44 178 THR A CA 1
ATOM 1444 C C . THR A 1 178 ? 15.645 -21.657 -13.932 1.00 69.44 178 THR A C 1
ATOM 1446 O O . THR A 1 178 ? 16.533 -21.748 -14.773 1.00 69.44 178 THR A O 1
ATOM 1449 N N . ASP A 1 179 ? 14.631 -20.793 -14.053 1.00 69.88 179 ASP A N 1
ATOM 1450 C CA . ASP A 1 179 ? 14.443 -19.878 -15.193 1.00 69.88 179 ASP A CA 1
ATOM 1451 C C . ASP A 1 179 ? 15.567 -18.828 -15.262 1.00 69.88 179 ASP A C 1
ATOM 1453 O O . ASP A 1 179 ? 16.088 -18.517 -16.331 1.00 69.88 179 ASP A O 1
ATOM 1457 N N . ILE A 1 180 ? 16.011 -18.324 -14.104 1.00 69.62 180 ILE A N 1
ATOM 1458 C CA . ILE A 1 180 ? 17.127 -17.373 -14.003 1.00 69.62 180 ILE A CA 1
ATOM 1459 C C . ILE A 1 180 ? 18.462 -18.048 -14.343 1.00 69.62 180 ILE A C 1
ATOM 1461 O O . ILE A 1 180 ? 19.273 -17.455 -15.051 1.00 69.62 180 ILE A O 1
ATOM 1465 N N . LYS A 1 181 ? 18.698 -19.284 -13.885 1.00 69.44 181 LYS A N 1
ATOM 1466 C CA . LYS A 1 181 ? 19.912 -20.043 -14.226 1.00 69.44 181 LYS A CA 1
ATOM 1467 C C . LYS A 1 181 ? 19.985 -20.369 -15.718 1.00 69.44 181 LYS A C 1
ATOM 1469 O O . LYS A 1 181 ? 21.028 -20.141 -16.318 1.00 69.44 181 LYS A O 1
ATOM 1474 N N . ALA A 1 182 ? 18.880 -20.818 -16.317 1.00 67.25 182 ALA A N 1
ATOM 1475 C CA . ALA A 1 182 ? 18.794 -21.045 -17.761 1.00 67.25 182 ALA A CA 1
ATOM 1476 C C . ALA A 1 182 ? 19.044 -19.751 -18.556 1.00 67.25 182 ALA A C 1
ATOM 1478 O O . ALA A 1 182 ? 19.731 -19.758 -19.569 1.00 67.25 182 ALA A O 1
ATOM 1479 N N . ARG A 1 183 ? 18.560 -18.607 -18.056 1.00 66.50 183 ARG A N 1
ATOM 1480 C CA . ARG A 1 183 ? 18.844 -17.293 -18.650 1.00 66.50 183 ARG A CA 1
ATOM 1481 C C . ARG A 1 183 ? 20.301 -16.872 -18.549 1.00 66.50 183 ARG A C 1
ATOM 1483 O O . ARG A 1 183 ? 20.805 -16.313 -19.511 1.00 66.50 183 ARG A O 1
ATOM 1490 N N . ASN A 1 184 ? 20.945 -17.060 -17.400 1.00 63.38 184 ASN A N 1
ATOM 1491 C CA . ASN A 1 184 ? 22.345 -16.672 -17.243 1.00 63.38 184 ASN A CA 1
ATOM 1492 C C . ASN A 1 184 ? 23.243 -17.513 -18.152 1.00 63.38 184 ASN A C 1
ATOM 1494 O O . ASN A 1 184 ? 24.139 -16.944 -18.755 1.00 63.38 184 ASN A O 1
ATOM 1498 N N . ALA A 1 185 ? 22.937 -18.805 -18.317 1.00 62.22 185 ALA A N 1
ATOM 1499 C CA . ALA A 1 185 ? 23.617 -19.674 -19.275 1.00 62.22 185 ALA A CA 1
ATOM 1500 C C . ALA A 1 185 ? 23.428 -19.191 -20.727 1.00 62.22 185 ALA A C 1
ATOM 1502 O O . ALA A 1 185 ? 24.409 -18.952 -21.423 1.00 62.22 185 ALA A O 1
ATOM 1503 N N . ASN A 1 186 ? 22.188 -18.918 -21.151 1.00 60.09 186 ASN A N 1
ATOM 1504 C CA . ASN A 1 186 ? 21.914 -18.438 -22.514 1.00 60.09 186 ASN A CA 1
ATOM 1505 C C . ASN A 1 186 ? 22.469 -17.019 -22.779 1.00 60.09 186 ASN A C 1
ATOM 1507 O O . ASN A 1 186 ? 22.855 -16.702 -23.897 1.00 60.09 186 ASN A O 1
ATOM 1511 N N . ALA A 1 187 ? 22.535 -16.148 -21.765 1.00 57.06 187 ALA A N 1
ATOM 1512 C CA . ALA A 1 187 ? 23.125 -14.806 -21.875 1.00 57.06 187 ALA A CA 1
ATOM 1513 C C . ALA A 1 187 ? 24.666 -14.811 -21.822 1.00 57.06 187 ALA A C 1
ATOM 1515 O O . ALA A 1 187 ? 25.312 -13.808 -22.129 1.00 57.06 187 ALA A O 1
ATOM 1516 N N . GLU A 1 188 ? 25.271 -15.907 -21.369 1.00 54.94 188 GLU A N 1
ATOM 1517 C CA . GLU A 1 188 ? 26.702 -16.177 -21.522 1.00 54.94 188 GLU A CA 1
ATOM 1518 C C . GLU A 1 188 ? 27.011 -16.663 -22.946 1.00 54.94 188 GLU A C 1
ATOM 1520 O O . GLU A 1 188 ? 28.026 -16.255 -23.498 1.00 54.94 188 GLU A O 1
ATOM 1525 N N . GLU A 1 189 ? 26.101 -17.424 -23.568 1.00 51.81 189 GLU A N 1
ATOM 1526 C CA . GLU A 1 189 ? 26.180 -17.828 -24.983 1.00 51.81 189 GLU A CA 1
ATOM 1527 C C . GLU A 1 189 ? 25.889 -16.685 -25.979 1.00 51.81 189 GLU A C 1
ATOM 1529 O O . GLU A 1 189 ? 26.512 -16.631 -27.033 1.00 51.81 189 GLU A O 1
ATOM 1534 N N . GLU A 1 190 ? 24.984 -15.749 -25.663 1.00 46.88 190 GLU A N 1
ATOM 1535 C CA . GLU A 1 190 ? 24.635 -14.605 -26.535 1.00 46.88 190 GLU A CA 1
ATOM 1536 C C . GLU A 1 190 ? 25.517 -13.355 -26.343 1.00 46.88 190 GLU A C 1
ATOM 1538 O O . GLU A 1 190 ? 25.327 -12.360 -27.047 1.00 46.88 190 GLU A O 1
ATOM 1543 N N . ARG A 1 191 ? 26.467 -13.347 -25.396 1.00 40.38 191 ARG A N 1
ATOM 1544 C CA . ARG A 1 191 ? 27.387 -12.209 -25.226 1.00 40.38 191 ARG A CA 1
ATOM 1545 C C . ARG A 1 191 ? 28.356 -12.167 -26.421 1.00 40.38 191 ARG A C 1
ATOM 1547 O O . ARG A 1 191 ? 29.144 -13.101 -26.558 1.00 40.38 191 ARG A O 1
ATOM 1554 N N . PRO A 1 192 ? 28.361 -11.109 -27.260 1.00 44.28 192 PRO A N 1
ATOM 1555 C CA . PRO A 1 192 ? 29.428 -10.925 -28.239 1.00 44.28 192 PRO A CA 1
ATOM 1556 C C . PRO A 1 192 ? 30.747 -10.872 -27.470 1.00 44.28 192 PRO A C 1
ATOM 1558 O O . PRO A 1 192 ? 30.864 -10.106 -26.511 1.00 44.28 192 PRO A O 1
ATOM 1561 N N . GLN A 1 193 ? 31.707 -11.718 -27.840 1.00 52.72 193 GLN A N 1
ATOM 1562 C CA . GLN A 1 193 ? 32.972 -11.847 -27.111 1.00 52.72 193 GLN A CA 1
ATOM 1563 C C . GLN A 1 193 ? 33.817 -10.567 -27.144 1.00 52.72 193 GLN A C 1
ATOM 1565 O O . GLN A 1 193 ? 34.646 -10.386 -26.258 1.00 52.72 193 GLN A O 1
ATOM 1570 N N . ASP A 1 194 ? 33.543 -9.641 -28.067 1.00 54.41 194 ASP A N 1
ATOM 1571 C CA . ASP A 1 194 ? 34.286 -8.395 -28.191 1.00 54.41 194 ASP A CA 1
ATOM 1572 C C . ASP A 1 194 ? 33.374 -7.177 -27.993 1.00 54.41 194 ASP A C 1
ATOM 1574 O O . ASP A 1 194 ? 32.615 -6.763 -28.868 1.00 54.41 194 ASP A O 1
ATOM 1578 N N . GLU A 1 195 ? 33.505 -6.537 -26.830 1.00 55.00 195 GLU A N 1
ATOM 1579 C CA . GLU A 1 195 ? 32.911 -5.236 -26.473 1.00 55.00 195 GLU A CA 1
ATOM 1580 C C . GLU A 1 195 ? 33.171 -4.157 -27.555 1.00 55.00 195 GLU A C 1
ATOM 1582 O O . GLU A 1 195 ? 32.387 -3.223 -27.742 1.00 55.00 195 GLU A O 1
ATOM 1587 N N . GLN A 1 196 ? 34.235 -4.342 -28.346 1.00 51.81 196 GLN A N 1
ATOM 1588 C CA . GLN A 1 196 ? 34.602 -3.527 -29.504 1.00 51.81 196 GLN A CA 1
ATOM 1589 C C . GLN A 1 196 ? 33.595 -3.608 -30.663 1.00 51.81 196 GLN A C 1
ATOM 1591 O O . GLN A 1 196 ? 33.379 -2.602 -31.339 1.00 51.81 196 GLN A O 1
ATOM 1596 N N . GLU A 1 197 ? 32.944 -4.752 -30.889 1.00 62.34 197 GLU A N 1
ATOM 1597 C CA . GLU A 1 197 ? 31.989 -4.931 -31.992 1.00 62.34 197 GLU A CA 1
ATOM 1598 C C . GLU A 1 197 ? 30.666 -4.199 -31.714 1.00 62.34 197 GLU A C 1
ATOM 1600 O O . GLU A 1 197 ? 30.101 -3.550 -32.598 1.00 62.34 197 GLU A O 1
ATOM 1605 N N . VAL A 1 198 ? 30.226 -4.194 -30.450 1.00 56.00 198 VAL A N 1
ATOM 1606 C CA . VAL A 1 198 ? 29.051 -3.430 -29.995 1.00 56.00 198 VAL A CA 1
ATOM 1607 C C . VAL A 1 198 ? 29.309 -1.926 -30.102 1.00 56.00 198 VAL A C 1
ATOM 1609 O O . VAL A 1 198 ? 28.454 -1.180 -30.584 1.00 56.00 198 VAL A O 1
ATOM 1612 N N . ILE A 1 199 ? 30.502 -1.472 -29.702 1.00 54.75 199 ILE A N 1
ATOM 1613 C CA . ILE A 1 199 ? 30.911 -0.069 -29.845 1.00 54.75 199 ILE A CA 1
ATOM 1614 C C . ILE A 1 199 ? 30.969 0.318 -31.332 1.00 54.75 199 ILE A C 1
ATOM 1616 O O . ILE A 1 199 ? 30.454 1.373 -31.709 1.00 54.75 199 ILE A O 1
ATOM 1620 N N . ALA A 1 200 ? 31.517 -0.544 -32.193 1.00 69.50 200 ALA A N 1
ATOM 1621 C CA . ALA A 1 200 ? 31.592 -0.302 -33.632 1.00 69.50 200 ALA A CA 1
ATOM 1622 C C . ALA A 1 200 ? 30.206 -0.215 -34.302 1.00 69.50 200 ALA A C 1
ATOM 1624 O O . ALA A 1 200 ? 30.003 0.657 -35.152 1.00 69.50 200 ALA A O 1
ATOM 1625 N N . ASP A 1 201 ? 29.235 -1.053 -33.914 1.00 68.00 201 ASP A N 1
ATOM 1626 C CA . ASP A 1 201 ? 27.865 -0.978 -34.452 1.00 68.00 201 ASP A CA 1
ATOM 1627 C C . ASP A 1 201 ? 27.143 0.303 -34.000 1.00 68.00 201 ASP A C 1
ATOM 1629 O O . ASP A 1 201 ? 26.439 0.941 -34.788 1.00 68.00 201 ASP A O 1
ATOM 1633 N N . ILE A 1 202 ? 27.367 0.747 -32.757 1.00 58.75 202 ILE A N 1
ATOM 1634 C CA . ILE A 1 202 ? 26.817 2.013 -32.249 1.00 58.75 202 ILE A CA 1
ATOM 1635 C C . ILE A 1 202 ? 27.365 3.203 -33.047 1.00 58.75 202 ILE A C 1
ATOM 1637 O O . ILE A 1 202 ? 26.574 4.034 -33.505 1.00 58.75 202 ILE A O 1
ATOM 1641 N N . PHE A 1 203 ? 28.682 3.269 -33.270 1.00 58.25 203 PHE A N 1
ATOM 1642 C CA . PHE A 1 203 ? 29.297 4.329 -34.078 1.00 58.25 203 PHE A CA 1
ATOM 1643 C C . PHE A 1 203 ? 28.765 4.328 -35.515 1.00 58.25 203 PHE A C 1
ATOM 1645 O O . PHE A 1 203 ? 28.353 5.369 -36.025 1.00 58.25 203 PHE A O 1
ATOM 1652 N N . ARG A 1 204 ? 28.654 3.149 -36.137 1.00 73.12 204 ARG A N 1
ATOM 1653 C CA . ARG A 1 204 ? 28.142 3.015 -37.507 1.00 73.12 204 ARG A CA 1
ATOM 1654 C C . ARG A 1 204 ? 26.687 3.484 -37.638 1.00 73.12 204 ARG A C 1
ATOM 1656 O O . ARG A 1 204 ? 26.319 4.101 -38.638 1.00 73.12 204 ARG A O 1
ATOM 1663 N N . ARG A 1 205 ? 25.841 3.221 -36.635 1.00 67.88 205 ARG A N 1
ATOM 1664 C CA . ARG A 1 205 ? 24.454 3.721 -36.604 1.00 67.88 205 ARG A CA 1
ATOM 1665 C C . ARG A 1 205 ? 24.385 5.229 -36.377 1.00 67.88 205 ARG A C 1
ATOM 1667 O O . ARG A 1 205 ? 23.521 5.875 -36.967 1.00 67.88 205 ARG A O 1
ATOM 1674 N N . MET A 1 206 ? 25.269 5.785 -35.548 1.00 52.47 206 MET A N 1
ATOM 1675 C CA . MET A 1 206 ? 25.346 7.231 -35.323 1.00 52.47 206 MET A CA 1
ATOM 1676 C C . MET A 1 206 ? 25.722 7.984 -36.601 1.00 52.47 206 MET A C 1
ATOM 1678 O O . MET A 1 206 ? 25.037 8.951 -36.940 1.00 52.47 206 MET A O 1
ATOM 1682 N N . ASP A 1 207 ? 26.719 7.501 -37.345 1.00 67.38 207 ASP A N 1
ATOM 1683 C CA . ASP A 1 207 ? 27.129 8.103 -38.619 1.00 67.38 207 ASP A CA 1
ATOM 1684 C C . ASP A 1 207 ? 25.979 8.104 -39.632 1.00 67.38 207 ASP A C 1
ATOM 1686 O O . ASP A 1 207 ? 25.676 9.130 -40.243 1.00 67.38 207 ASP A O 1
ATOM 1690 N N . LYS A 1 208 ? 25.252 6.985 -39.730 1.00 79.94 208 LYS A N 1
ATOM 1691 C CA . LYS A 1 208 ? 24.108 6.855 -40.640 1.00 79.94 208 LYS A CA 1
ATOM 1692 C C . LYS A 1 208 ? 22.983 7.846 -40.318 1.00 79.94 208 LYS A C 1
ATOM 1694 O O . LYS A 1 208 ? 22.450 8.498 -41.211 1.00 79.94 208 LYS A O 1
ATOM 1699 N N . ILE A 1 209 ? 22.659 8.021 -39.035 1.00 68.62 209 ILE A N 1
ATOM 1700 C CA . ILE A 1 209 ? 21.654 9.001 -38.586 1.00 68.62 209 ILE A CA 1
ATOM 1701 C C . ILE A 1 209 ? 22.109 10.434 -38.899 1.00 68.62 209 ILE A C 1
ATOM 1703 O O . ILE A 1 209 ? 21.296 11.287 -39.270 1.00 68.62 209 ILE A O 1
ATOM 1707 N N . GLN A 1 210 ? 23.403 10.718 -38.750 1.00 63.47 210 GLN A N 1
ATOM 1708 C CA . GLN A 1 210 ? 23.965 12.034 -39.031 1.00 63.47 210 GLN A CA 1
ATOM 1709 C C . GLN A 1 210 ? 23.931 12.361 -40.533 1.00 63.47 210 GLN A C 1
ATOM 1711 O O . GLN A 1 210 ? 23.607 13.495 -40.904 1.00 63.47 210 GLN A O 1
ATOM 1716 N N . GLU A 1 211 ? 24.189 11.376 -41.395 1.00 79.94 211 GLU A N 1
ATOM 1717 C CA . GLU A 1 211 ? 24.041 11.497 -42.848 1.00 79.94 211 GLU A CA 1
ATOM 1718 C C . GLU A 1 211 ? 22.586 11.737 -43.268 1.00 79.94 211 GLU A C 1
ATOM 1720 O O . GLU A 1 211 ? 22.319 12.671 -44.036 1.00 79.94 211 GLU A O 1
ATOM 1725 N N . ASP A 1 212 ? 21.643 10.972 -42.712 1.00 78.19 212 ASP A N 1
ATOM 1726 C CA . ASP A 1 212 ? 20.211 11.113 -42.994 1.00 78.19 212 ASP A CA 1
ATOM 1727 C C . ASP A 1 212 ? 19.697 12.507 -42.594 1.00 78.19 212 ASP A C 1
ATOM 1729 O O . ASP A 1 212 ? 19.042 13.194 -43.385 1.00 78.19 212 ASP A O 1
ATOM 1733 N N . LEU A 1 213 ? 20.081 13.002 -41.410 1.00 71.19 213 LEU A N 1
ATOM 1734 C CA . LEU A 1 213 ? 19.751 14.359 -40.955 1.00 71.19 213 LEU A CA 1
ATOM 1735 C C . LEU A 1 213 ? 20.366 15.445 -41.851 1.00 71.19 213 LEU A C 1
ATOM 1737 O O . LEU A 1 213 ? 19.737 16.478 -42.113 1.00 71.19 213 LEU A O 1
ATOM 1741 N N . ALA A 1 214 ? 21.595 15.246 -42.335 1.00 79.31 214 ALA A N 1
ATOM 1742 C CA . ALA A 1 214 ? 22.245 16.175 -43.258 1.00 79.31 214 ALA A CA 1
ATOM 1743 C C . ALA A 1 214 ? 21.569 16.180 -44.639 1.00 79.31 214 ALA A C 1
ATOM 1745 O O . ALA A 1 214 ? 21.494 17.226 -45.296 1.00 79.31 214 ALA A O 1
ATOM 1746 N N . HIS A 1 215 ? 21.068 15.032 -45.093 1.00 83.56 215 HIS A N 1
ATOM 1747 C CA . HIS A 1 215 ? 20.279 14.923 -46.313 1.00 83.56 215 HIS A CA 1
ATOM 1748 C C . HIS A 1 215 ? 18.921 15.626 -46.161 1.00 83.56 215 HIS A C 1
ATOM 1750 O O . HIS A 1 215 ? 18.562 16.460 -46.998 1.00 83.56 215 HIS A O 1
ATOM 1756 N N . GLU A 1 216 ? 18.221 15.404 -45.047 1.00 81.44 216 GLU A N 1
ATOM 1757 C CA . GLU A 1 216 ? 16.930 16.035 -44.768 1.00 81.44 216 GLU A CA 1
ATOM 1758 C C . GLU A 1 216 ? 17.052 17.568 -44.669 1.00 81.44 216 GLU A C 1
ATOM 1760 O O . GLU A 1 216 ? 16.266 18.305 -45.271 1.00 81.44 216 GLU A O 1
ATOM 1765 N N . ARG A 1 217 ? 18.098 18.089 -44.007 1.00 77.12 217 ARG A N 1
ATOM 1766 C CA . ARG A 1 217 ? 18.382 19.539 -43.973 1.00 77.12 217 ARG A CA 1
ATOM 1767 C C . ARG A 1 217 ? 18.615 20.123 -45.367 1.00 77.12 217 ARG A C 1
ATOM 1769 O O . ARG A 1 217 ? 18.153 21.231 -45.646 1.00 77.12 217 ARG A O 1
ATOM 1776 N N . ARG A 1 218 ? 19.317 19.402 -46.249 1.00 82.12 218 ARG A N 1
ATOM 1777 C CA . ARG A 1 218 ? 19.554 19.832 -47.640 1.00 82.12 218 ARG A CA 1
ATOM 1778 C C . ARG A 1 218 ? 18.260 19.855 -48.450 1.00 82.12 218 ARG A C 1
ATOM 1780 O O . ARG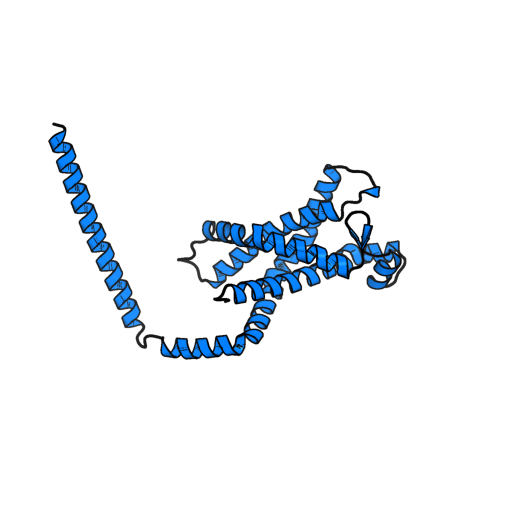 A 1 218 ? 18.030 20.815 -49.185 1.00 82.12 218 ARG A O 1
ATOM 1787 N N . GLN A 1 219 ? 17.391 18.861 -48.280 1.00 83.56 219 GLN A N 1
ATOM 1788 C CA . GLN A 1 219 ? 16.075 18.850 -48.920 1.00 83.56 219 GLN A CA 1
ATOM 1789 C C . GLN A 1 219 ? 15.184 19.995 -48.428 1.00 83.56 219 GLN A C 1
ATOM 1791 O O . GLN A 1 219 ? 14.597 20.696 -49.252 1.00 83.56 219 GLN A O 1
ATOM 1796 N N . ARG A 1 220 ? 15.142 20.252 -47.114 1.00 78.06 220 ARG A N 1
ATOM 1797 C CA . ARG A 1 220 ? 14.377 21.374 -46.542 1.00 78.06 220 ARG A CA 1
ATOM 1798 C C . ARG A 1 220 ? 14.849 22.732 -47.068 1.00 78.06 220 ARG A C 1
ATOM 1800 O O . ARG A 1 220 ? 14.008 23.559 -47.406 1.00 78.06 220 ARG A O 1
ATOM 1807 N N . LYS A 1 221 ? 16.165 22.953 -47.209 1.00 80.88 221 LYS A N 1
ATOM 1808 C CA . LYS A 1 221 ? 16.709 24.183 -47.823 1.00 80.88 221 LYS A CA 1
ATOM 1809 C C . LYS A 1 221 ? 16.263 24.355 -49.278 1.00 80.88 221 LYS A C 1
ATOM 1811 O O . LYS A 1 221 ? 15.770 25.419 -49.633 1.00 80.88 221 LYS A O 1
ATOM 1816 N N . ARG A 1 222 ? 16.348 23.295 -50.091 1.00 82.12 222 ARG A N 1
ATOM 1817 C CA . ARG A 1 222 ? 15.886 23.322 -51.492 1.00 82.12 222 ARG A CA 1
ATOM 1818 C C . ARG A 1 222 ? 14.379 23.568 -51.608 1.00 82.12 222 ARG A C 1
ATOM 1820 O O . ARG A 1 222 ? 13.946 24.262 -52.521 1.00 82.12 222 ARG A O 1
ATOM 1827 N N . LEU A 1 223 ? 13.573 23.011 -50.699 1.00 79.50 223 LEU A N 1
ATOM 1828 C CA . LEU A 1 223 ? 12.136 23.300 -50.648 1.00 79.50 223 LEU A CA 1
ATOM 1829 C C . LEU A 1 223 ? 11.870 24.768 -50.292 1.00 79.50 223 LEU A C 1
ATOM 1831 O O . LEU A 1 223 ? 11.041 25.398 -50.939 1.00 79.50 223 LEU A O 1
ATOM 1835 N N . ALA A 1 224 ? 12.583 25.320 -49.308 1.00 77.25 224 ALA A N 1
ATOM 1836 C CA . ALA A 1 224 ? 12.437 26.719 -48.911 1.00 77.25 224 ALA A CA 1
ATOM 1837 C C . ALA A 1 224 ? 12.802 27.692 -50.051 1.00 77.25 224 ALA A C 1
ATOM 1839 O O . ALA A 1 224 ? 12.074 28.653 -50.290 1.00 77.25 224 ALA A O 1
ATOM 1840 N N . GLU A 1 225 ? 13.868 27.414 -50.808 1.00 80.56 225 GLU A N 1
ATOM 1841 C CA . GLU A 1 225 ? 14.251 28.199 -51.994 1.00 80.56 225 GLU A CA 1
ATOM 1842 C C . GLU A 1 225 ? 13.190 28.141 -53.105 1.00 80.56 225 GLU A C 1
ATOM 1844 O O . GLU A 1 225 ? 12.850 29.173 -53.689 1.00 80.56 225 GLU A O 1
ATOM 1849 N N . LYS A 1 226 ? 12.605 26.963 -53.365 1.00 76.50 226 LYS A N 1
ATOM 1850 C CA . LYS A 1 226 ? 11.502 26.804 -54.332 1.00 76.50 226 LYS A CA 1
ATOM 1851 C C . LYS A 1 226 ? 10.236 27.556 -53.912 1.00 76.50 226 LYS A C 1
ATOM 1853 O O . LYS A 1 226 ? 9.583 28.184 -54.740 1.00 76.50 226 LYS A O 1
ATOM 1858 N N . VAL A 1 227 ? 9.889 27.523 -52.625 1.00 74.19 227 VAL A N 1
ATOM 1859 C CA . VAL A 1 227 ? 8.729 28.261 -52.097 1.00 74.19 227 VAL A CA 1
ATOM 1860 C C . VAL A 1 227 ? 8.938 29.774 -52.212 1.00 74.19 227 VAL A C 1
ATOM 1862 O O . VAL A 1 227 ? 8.002 30.482 -52.576 1.00 74.19 227 VAL A O 1
ATOM 1865 N N . ASN A 1 228 ? 10.154 30.270 -51.964 1.00 71.75 228 ASN A N 1
ATOM 1866 C CA . ASN A 1 228 ? 10.464 31.697 -52.094 1.00 71.75 228 ASN A CA 1
ATOM 1867 C C . ASN A 1 228 ? 10.482 32.180 -53.552 1.00 71.75 228 ASN A C 1
ATOM 1869 O O . ASN A 1 228 ? 10.056 33.297 -53.816 1.00 71.75 228 ASN A O 1
ATOM 1873 N N . THR A 1 229 ? 10.911 31.346 -54.501 1.00 70.12 229 THR A N 1
ATOM 1874 C CA . THR A 1 229 ? 10.931 31.686 -55.940 1.00 70.12 229 THR A CA 1
ATOM 1875 C C . THR A 1 229 ? 9.566 31.600 -56.624 1.00 70.12 229 THR A C 1
ATOM 1877 O O . THR A 1 229 ? 9.395 32.188 -57.679 1.00 70.1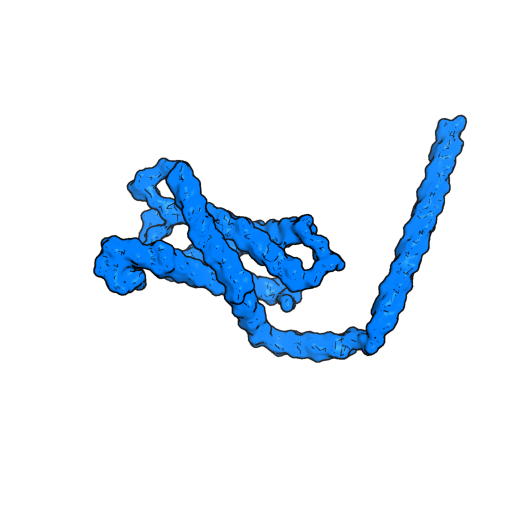2 229 THR A O 1
ATOM 1880 N N . THR A 1 230 ? 8.583 30.910 -56.035 1.00 63.62 230 THR A N 1
ATOM 1881 C CA . THR A 1 230 ? 7.211 30.820 -56.585 1.00 63.62 230 THR A CA 1
ATOM 1882 C C . THR A 1 230 ? 6.297 31.952 -56.081 1.00 63.62 230 THR A C 1
ATOM 1884 O O . THR A 1 230 ? 5.187 32.123 -56.574 1.00 63.62 230 THR A O 1
ATOM 1887 N N . LYS A 1 231 ? 6.728 32.706 -55.059 1.00 57.72 231 LYS A N 1
ATOM 1888 C CA . LYS A 1 231 ? 5.961 33.803 -54.439 1.00 57.72 231 LYS A CA 1
ATOM 1889 C C . LYS A 1 231 ? 6.376 35.211 -54.900 1.00 57.72 231 LYS A C 1
ATOM 1891 O O . LYS A 1 231 ? 5.768 36.170 -54.428 1.00 57.72 231 LYS A O 1
ATOM 1896 N N . GLY A 1 232 ? 7.392 35.333 -55.754 1.00 49.56 232 GLY A N 1
ATOM 1897 C CA . GLY A 1 232 ? 7.801 36.583 -56.410 1.00 49.56 232 GLY A CA 1
ATOM 1898 C C . GLY A 1 232 ? 7.486 36.525 -57.892 1.00 49.56 232 GLY A C 1
ATOM 1899 O O . GLY A 1 232 ? 7.116 37.584 -58.436 1.00 49.56 232 GLY A O 1
#

pLDDT: mean 78.1, std 11.45, range [40.38, 92.31]

Secondary structure (DSSP, 8-state):
---SHHHHHHHHHHHHHHHHHHHHHIIIIIISHHHHHHHHT-SSHHHHHHHHTSEEETTEEE-HHHHHHHHHHHHHHHIIIIIHHHHHHHHHHHS-TTTS-HHHHHHHHHHHHHHHHHHHHHHHHHHHT--GGG---HHHHHHHHHHHHHHHHHHHHHHIIIIIHHHHHHHHHHHTHHHHHHHHHHHHHSS-S-HHHHHHHHHHHHHHHHHHHHHHHHHHHHHHHHHHHS--

Sequence (232 aa):
MPRNQFQRMVFAFLTVVITVHAYVFYSLYVVNGNTLMEVTGESSVLHAINAQGGVYMFAHMLPIWAVVLIEFAFAYTLEILVGSPLSFKMASRMFDPKKNHPMIFETVIISCTVLIMCPAMSFIAAWIYYPYYAGFNLLTLLANWLKLVCFNFPFAFFSQVFFIQPLVRWLFSKLFATDIKARNANAEEERPQDEQEVIADIFRRMDKIQEDLAHERRQRKRLAEKVNTTKG

Foldseek 3Di:
DDDDPVLVVVLLLLLLLVLLVVQLCCCQCPVCFVVLCVVQVHPGSVVSCVSVVAAQWQNDHDHSVVVSVVLSVVLSVCCVPPLVPPLLVVLVVVDPCVPDDVVVSVLSSVLSSLVPSQLVSLLVVLVGNPNPVVPDDPVSSVVSSVVSSVSPSVVSNCCVRPPSVVVSVVVSCVVCVVVVVVVVVVVVVPDDPDPVVVVVVVVVVVVVVVVVVVVVVVVVVVVVVVVVVVVD